Protein AF-A0A368GEB8-F1 (afdb_monomer_lite)

InterPro domains:
  IPR018159 Spectrin/alpha-actinin [SM00150] (23-149)
  IPR018159 Spectrin/alpha-actinin [SM00150] (156-258)
  IPR050774 KCMF1 and Dystrophin [PTHR12268] (127-295)

Foldseek 3Di:
DVVVVVVVVVVVVVVVVLVVLLVVLLVLLVVLLVVLVVVVVVLVVLDDQDQALVSLVVVLVVLVVVVVVLVVSVVSLVVSLVSLVVSCVVLVLDDPPDDPDPPPDPDDDDPVVVVVNVSNVSSVVSNVSSVVSSVVSVVSSVVVNVLSVVLNVLNVQLVVLLVVLVVLLVVLVVVLVPDDQPVPDDQVCLVVSLVVLVVSLVSLVVSVVSLVSNVVSVVVNVVSVHHHDPPSVVSNVVSVVSSVVSNVSSVVRNVSSVVCCACPNPPHPNVCQVVDDPPKDWDADPPPRDIDIDD

Sequence (295 aa):
LRSANAYKGDSRERLTEAEQEWEKLTNALSTLIGWIEDKSKEMLAQQPVGGSLSAVMAQGAWMKSTEKEMELKGIQVRETITNAHSFLMQHDLRPRMHRTGVLADEDDADSLDVEQRRCGLQIHVDCEKLKEKWAELGTQFADWDKAVHAAALRLQELERALAECQLHLSSVESEVEHLRPVERLRLEELKDARRQCESLATRVNDLRIHVDDANDACGRVLAADTPLDQHPRNQLDSVNQRFLALKTALRVRSAALRNALTDFGPSSEHFLNQSVALPWQRAISKTNQLPYYIE

pLDDT: mean 85.86, std 16.37, range [38.06, 98.5]

Radius of gyration: 42.92 Å; chains: 1; bounding box: 102×41×123 Å

Secondary structure (DSSP, 8-state):
-HHHHHHHHHHHHHHHHHHHHHHHHHHHHHHHHHHHHHHHHHHHHT-S--SSHHHHHHHHHHHHHHHHHHHHHHHHHHHHHHHHHHHHHHTT-S--SS---TTS------HHHHHHHHHHHHHHHHHHHHHHHHHHHHHHHHHHHHHHHHHHHHHHHHHHHHHHHHHHHHHHHHHHHTSPPGGG--GGGHHHHHHHHHHHHHHHHHTHHHHHHHHHHHHHHHTTT----HHHHHHHHHHHHHHHHHHHHHHHHHHHHHHHHHHHSTT--GGGGGG--TT-EEEE-TTT--EEEE-

Organism: Ancylostoma caninum (NCBI:txid29170)

Structure (mmCIF, N/CA/C/O backbone):
data_AF-A0A368GEB8-F1
#
_entry.id   AF-A0A368GEB8-F1
#
loop_
_atom_site.group_PDB
_atom_site.id
_atom_site.type_symbol
_atom_site.label_atom_id
_atom_site.label_alt_id
_atom_site.label_comp_id
_atom_site.label_asym_id
_atom_site.label_entity_id
_atom_site.label_seq_id
_atom_site.pdbx_PDB_ins_code
_atom_site.Cartn_x
_atom_site.Cartn_y
_atom_site.Cartn_z
_atom_site.occupancy
_atom_site.B_iso_or_equiv
_atom_site.auth_seq_id
_atom_site.auth_comp_id
_atom_site.auth_asym_id
_atom_site.auth_atom_id
_atom_site.pdbx_PDB_model_num
ATOM 1 N N . LEU A 1 1 ? 52.267 1.765 -63.929 1.00 46.41 1 LEU A N 1
ATOM 2 C CA . LEU A 1 1 ? 51.553 0.506 -63.593 1.00 46.41 1 LEU A CA 1
ATOM 3 C C . LEU A 1 1 ? 51.595 0.145 -62.099 1.00 46.41 1 LEU A C 1
ATOM 5 O O . LEU A 1 1 ? 50.547 -0.202 -61.579 1.00 46.41 1 LEU A O 1
ATOM 9 N N . ARG A 1 2 ? 52.719 0.287 -61.366 1.00 44.00 2 ARG A N 1
ATOM 10 C CA . ARG A 1 2 ? 52.753 0.028 -59.901 1.00 44.00 2 ARG A CA 1
ATOM 11 C C . ARG A 1 2 ? 51.953 1.024 -59.039 1.00 44.00 2 ARG A C 1
ATOM 13 O O . ARG A 1 2 ? 51.345 0.607 -58.066 1.00 44.00 2 ARG A O 1
ATOM 20 N N . SER A 1 3 ? 51.888 2.303 -59.419 1.00 48.50 3 SER A N 1
ATOM 21 C CA . SER A 1 3 ? 51.132 3.322 -58.665 1.00 48.50 3 SER A CA 1
ATOM 22 C C . SER A 1 3 ? 49.605 3.146 -58.778 1.00 48.50 3 SER A C 1
ATOM 24 O O . SER A 1 3 ? 48.913 3.205 -57.773 1.00 48.50 3 SER A O 1
ATOM 26 N N . ALA A 1 4 ? 49.076 2.798 -59.957 1.00 46.44 4 ALA A N 1
ATOM 27 C CA . ALA A 1 4 ? 47.634 2.588 -60.149 1.00 46.44 4 ALA A CA 1
ATOM 28 C C . ALA A 1 4 ? 47.077 1.357 -59.398 1.00 46.44 4 ALA A C 1
ATOM 30 O O . ALA A 1 4 ? 45.923 1.371 -58.980 1.00 46.44 4 ALA A O 1
ATOM 31 N N . ASN A 1 5 ? 47.892 0.313 -59.191 1.00 48.25 5 ASN A N 1
ATOM 32 C CA . ASN A 1 5 ? 47.509 -0.832 -58.354 1.00 48.25 5 ASN A CA 1
ATOM 33 C C . ASN A 1 5 ? 47.572 -0.515 -56.852 1.00 48.25 5 ASN A C 1
ATOM 35 O O . ASN A 1 5 ? 46.763 -1.054 -56.107 1.00 48.25 5 ASN A O 1
ATOM 39 N N . ALA A 1 6 ? 48.475 0.371 -56.415 1.00 50.97 6 ALA A N 1
ATOM 40 C CA . ALA A 1 6 ? 48.535 0.824 -55.023 1.00 50.97 6 ALA A CA 1
ATOM 41 C C . ALA A 1 6 ? 47.320 1.697 -54.657 1.00 50.97 6 ALA A C 1
ATOM 43 O O . ALA A 1 6 ? 46.679 1.448 -53.644 1.00 50.97 6 ALA A O 1
ATOM 44 N N . TYR A 1 7 ? 46.923 2.630 -55.534 1.00 48.56 7 TYR A N 1
ATOM 45 C CA . TYR A 1 7 ? 45.710 3.441 -55.348 1.00 48.56 7 TYR A CA 1
ATOM 46 C C . TYR A 1 7 ? 44.415 2.608 -55.369 1.00 48.56 7 TYR A C 1
ATOM 48 O O . TYR A 1 7 ? 43.486 2.892 -54.617 1.00 48.56 7 TYR A O 1
ATOM 56 N N . LYS A 1 8 ? 44.340 1.553 -56.197 1.00 52.97 8 LYS A N 1
ATOM 57 C CA . LYS A 1 8 ? 43.194 0.623 -56.204 1.00 52.97 8 LYS A CA 1
ATOM 58 C C . LYS A 1 8 ? 43.136 -0.285 -54.969 1.00 52.97 8 LYS A C 1
ATOM 60 O O . LYS A 1 8 ? 42.036 -0.670 -54.584 1.00 52.97 8 LYS A O 1
ATOM 65 N N . GLY A 1 9 ? 44.283 -0.631 -54.380 1.00 52.38 9 GLY A N 1
ATOM 66 C CA . GLY A 1 9 ? 44.365 -1.374 -53.117 1.00 52.38 9 GLY A CA 1
ATOM 67 C C . GLY A 1 9 ? 43.852 -0.545 -51.941 1.00 52.38 9 GLY A C 1
ATOM 68 O O . GLY A 1 9 ? 42.912 -0.965 -51.278 1.00 52.38 9 GLY A O 1
ATOM 69 N N . ASP A 1 10 ? 44.363 0.679 -51.803 1.00 56.44 10 ASP A N 1
ATOM 70 C CA . ASP A 1 10 ? 43.971 1.647 -50.765 1.00 56.44 10 ASP A CA 1
ATOM 71 C C . ASP A 1 10 ? 42.475 2.018 -50.846 1.00 56.44 10 ASP A C 1
ATOM 73 O O . ASP A 1 10 ? 41.772 2.107 -49.845 1.00 56.44 10 ASP A O 1
ATOM 77 N N . SER A 1 11 ? 41.932 2.133 -52.064 1.00 58.69 11 SER A N 1
ATOM 78 C CA . SER A 1 11 ? 40.497 2.388 -52.264 1.00 58.69 11 SER A CA 1
ATOM 79 C C . SER A 1 11 ? 39.614 1.201 -51.857 1.00 58.69 11 SER A C 1
ATOM 81 O O . SER A 1 11 ? 38.523 1.412 -51.340 1.00 58.69 11 SER A O 1
ATOM 83 N N . ARG A 1 12 ? 40.052 -0.048 -52.082 1.00 60.41 12 ARG A N 1
ATOM 84 C CA . ARG A 1 12 ? 39.290 -1.243 -51.671 1.00 60.41 12 ARG A CA 1
ATOM 85 C C . ARG A 1 12 ? 39.368 -1.472 -50.166 1.00 60.41 12 ARG A C 1
ATOM 87 O O . ARG A 1 12 ? 38.347 -1.813 -49.586 1.00 60.41 12 ARG A O 1
ATOM 94 N N . GLU A 1 13 ? 40.528 -1.256 -49.551 1.00 66.31 13 GLU A N 1
ATOM 95 C CA . 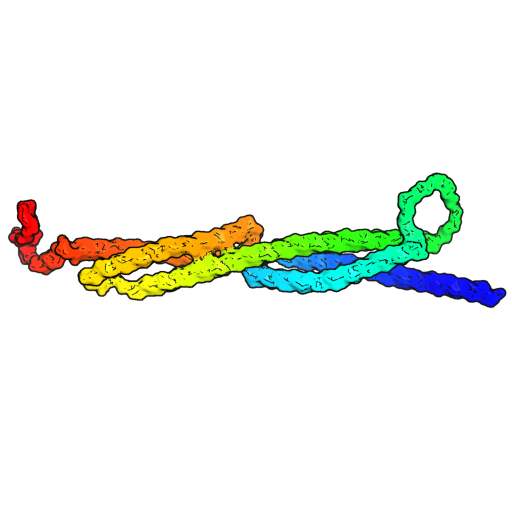GLU A 1 13 ? 40.704 -1.373 -48.097 1.00 66.31 13 GLU A CA 1
ATOM 96 C C . GLU A 1 13 ? 39.805 -0.377 -47.354 1.00 66.31 13 GLU A C 1
ATOM 98 O O . GLU A 1 13 ? 38.991 -0.791 -46.529 1.00 66.31 13 GLU A O 1
ATOM 103 N N . ARG A 1 14 ? 39.813 0.900 -47.759 1.00 66.19 14 ARG A N 1
ATOM 104 C CA . ARG A 1 14 ? 38.936 1.935 -47.183 1.00 66.19 14 ARG A CA 1
ATOM 105 C C . ARG A 1 14 ? 37.442 1.639 -47.342 1.00 66.19 14 ARG A C 1
ATOM 107 O O . ARG A 1 14 ? 36.655 1.976 -46.463 1.00 66.19 14 ARG A O 1
ATOM 114 N N . LEU A 1 15 ? 37.037 1.017 -48.451 1.00 64.00 15 LEU A N 1
ATOM 115 C CA . LEU A 1 15 ? 35.647 0.597 -48.665 1.00 64.00 15 LEU A CA 1
ATOM 116 C C . LEU A 1 15 ? 35.265 -0.570 -47.750 1.00 64.00 15 LEU A C 1
ATOM 118 O O . LEU A 1 15 ? 34.201 -0.535 -47.144 1.00 64.00 15 LEU A O 1
ATOM 122 N N . THR A 1 16 ? 36.141 -1.566 -47.598 1.00 72.12 16 THR A N 1
ATOM 123 C CA . THR A 1 16 ? 35.888 -2.700 -46.697 1.00 72.12 16 THR A CA 1
ATOM 124 C C . THR A 1 16 ? 35.889 -2.298 -45.223 1.00 72.12 16 THR A C 1
ATOM 126 O O . THR A 1 16 ? 35.144 -2.868 -44.431 1.00 72.12 16 THR A O 1
ATOM 129 N N . GLU A 1 17 ? 36.696 -1.307 -44.845 1.00 74.69 17 GLU A N 1
ATOM 130 C CA . GLU A 1 17 ? 36.693 -0.731 -43.499 1.00 74.69 17 GLU A CA 1
ATOM 131 C C . GLU A 1 17 ? 35.387 0.020 -43.231 1.00 74.69 17 GLU A C 1
ATOM 133 O O . GLU A 1 17 ? 34.723 -0.260 -42.234 1.00 74.69 17 GLU A O 1
ATOM 138 N N . ALA A 1 18 ? 34.955 0.877 -44.163 1.00 68.31 18 ALA A N 1
ATOM 139 C CA . ALA A 1 18 ? 33.671 1.567 -44.073 1.00 68.31 18 ALA A CA 1
ATOM 140 C C . ALA A 1 18 ? 32.487 0.585 -44.019 1.00 68.31 18 ALA A C 1
ATOM 142 O O . ALA A 1 18 ? 31.541 0.803 -43.261 1.00 68.31 18 ALA A O 1
ATOM 143 N N . GLU A 1 19 ? 32.549 -0.515 -44.780 1.00 75.75 19 GLU A N 1
ATOM 144 C CA . GLU A 1 19 ? 31.550 -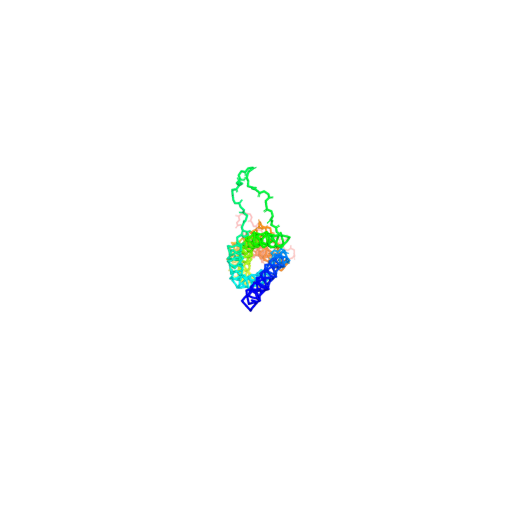1.586 -44.745 1.00 75.75 19 GLU A CA 1
ATOM 145 C C . GLU A 1 19 ? 31.428 -2.233 -43.366 1.00 75.75 19 GLU A C 1
ATOM 147 O O . GLU A 1 19 ? 30.340 -2.326 -42.795 1.00 75.75 19 GLU A O 1
ATOM 152 N N . GLN A 1 20 ? 32.565 -2.599 -42.780 1.00 81.75 20 GLN A N 1
ATOM 153 C CA . GLN A 1 20 ? 32.605 -3.163 -41.435 1.00 81.75 20 GLN A CA 1
ATOM 154 C C . GLN A 1 20 ? 32.147 -2.163 -40.368 1.00 81.75 20 GLN A C 1
ATOM 156 O O . GLN A 1 20 ? 31.565 -2.565 -39.360 1.00 81.75 20 GLN A O 1
ATOM 161 N N . GLU A 1 21 ? 32.428 -0.872 -40.543 1.00 80.31 21 GLU A N 1
ATOM 162 C CA . GLU A 1 21 ? 32.017 0.176 -39.609 1.00 80.31 21 GLU A CA 1
ATOM 163 C C . GLU A 1 21 ? 30.497 0.377 -39.591 1.00 80.31 21 GLU A C 1
ATOM 165 O O . GLU A 1 21 ? 29.906 0.414 -38.505 1.00 80.31 21 GLU A O 1
ATOM 170 N N . TRP A 1 22 ? 29.837 0.430 -40.753 1.00 82.69 22 TRP A N 1
ATOM 171 C CA . TRP A 1 22 ? 28.381 0.602 -40.803 1.00 82.69 22 TRP A CA 1
ATOM 172 C C . TRP A 1 22 ? 27.625 -0.662 -40.385 1.00 82.69 22 TRP A C 1
ATOM 174 O O . TRP A 1 22 ? 26.590 -0.551 -39.723 1.00 82.69 22 TRP A O 1
ATOM 184 N N . GLU A 1 23 ? 28.146 -1.859 -40.678 1.00 86.25 23 GLU A N 1
ATOM 185 C CA . GLU A 1 23 ? 27.579 -3.116 -40.173 1.00 86.25 23 GLU A CA 1
ATOM 186 C C . GLU A 1 23 ? 27.654 -3.187 -38.643 1.00 86.25 23 GLU A C 1
ATOM 188 O O . GLU A 1 23 ? 26.657 -3.487 -37.979 1.00 86.25 23 GLU A O 1
ATOM 193 N N . LYS A 1 24 ? 28.814 -2.855 -38.054 1.00 89.94 24 LYS A N 1
ATOM 194 C CA . LYS A 1 24 ? 28.976 -2.780 -36.591 1.00 89.94 24 LYS A CA 1
ATOM 195 C C . LYS A 1 24 ? 27.986 -1.794 -35.977 1.00 89.94 24 LYS A C 1
ATOM 197 O O . LYS A 1 24 ? 27.358 -2.112 -34.968 1.00 89.94 24 LYS A O 1
ATOM 202 N N . LEU A 1 25 ? 27.825 -0.624 -36.590 1.00 89.88 25 LEU A N 1
ATOM 203 C CA . LEU A 1 25 ? 26.913 0.409 -36.113 1.00 89.88 25 LEU A CA 1
ATOM 204 C C . LEU A 1 25 ? 25.443 -0.018 -36.215 1.00 89.88 25 LEU A C 1
ATOM 206 O O . LEU A 1 25 ? 24.693 0.140 -35.255 1.00 89.88 25 LEU A O 1
ATOM 210 N N . THR A 1 26 ? 25.037 -0.600 -37.341 1.00 89.38 26 THR A N 1
ATOM 211 C CA . THR A 1 26 ? 23.660 -1.073 -37.564 1.00 89.38 26 THR A CA 1
ATOM 212 C C . THR A 1 26 ? 23.302 -2.194 -36.588 1.00 89.38 26 THR A C 1
ATOM 214 O O . THR A 1 26 ? 22.215 -2.196 -36.004 1.00 89.38 26 THR A O 1
ATOM 217 N N . ASN A 1 27 ? 24.244 -3.107 -36.329 1.00 93.00 27 ASN A N 1
ATOM 218 C CA . ASN A 1 27 ? 24.089 -4.152 -35.319 1.00 93.00 27 ASN A CA 1
ATOM 219 C C . ASN A 1 27 ? 23.984 -3.572 -33.900 1.00 93.00 27 ASN A C 1
ATOM 221 O O . ASN A 1 27 ? 23.139 -4.015 -33.120 1.00 93.00 27 ASN A O 1
ATOM 225 N N . ALA A 1 28 ? 24.798 -2.565 -33.562 1.00 94.06 28 ALA A N 1
ATOM 226 C CA . ALA A 1 28 ? 24.731 -1.884 -32.269 1.00 94.06 28 ALA A CA 1
ATOM 227 C C . ALA A 1 28 ? 23.384 -1.168 -32.068 1.00 94.06 28 ALA A C 1
ATOM 229 O O . ALA A 1 28 ? 22.744 -1.354 -31.032 1.00 94.06 28 ALA A O 1
ATOM 230 N N . LEU A 1 29 ? 22.914 -0.419 -33.074 1.00 94.19 29 LEU A N 1
ATOM 231 C CA . LEU A 1 29 ? 21.606 0.245 -33.064 1.00 94.19 29 LEU A CA 1
ATOM 232 C C . LEU A 1 29 ? 20.470 -0.770 -32.890 1.00 94.19 29 LEU A C 1
ATOM 234 O O . LEU A 1 29 ? 19.652 -0.623 -31.984 1.00 94.19 29 LEU A O 1
ATOM 238 N N . SER A 1 30 ? 20.465 -1.838 -33.690 1.00 94.69 30 SER A N 1
ATOM 239 C CA . SER A 1 30 ? 19.446 -2.893 -33.622 1.00 94.69 30 SER A CA 1
ATOM 240 C C . SER A 1 30 ? 19.429 -3.597 -32.262 1.00 94.69 30 SER A C 1
ATOM 242 O O . SER A 1 30 ? 18.363 -3.826 -31.695 1.00 94.69 30 SER A O 1
ATOM 244 N N . THR A 1 31 ? 20.606 -3.890 -31.701 1.00 96.50 31 THR A N 1
ATOM 245 C CA . THR A 1 31 ? 20.742 -4.529 -30.381 1.00 96.50 31 THR A CA 1
ATOM 246 C C . THR A 1 31 ? 20.204 -3.633 -29.266 1.00 96.50 31 THR A C 1
ATOM 248 O O . THR A 1 31 ? 19.509 -4.113 -28.371 1.00 96.50 31 THR A O 1
ATOM 251 N N . LEU A 1 32 ? 20.497 -2.329 -29.311 1.00 96.75 32 LEU A N 1
ATOM 252 C CA . LEU A 1 32 ? 19.994 -1.372 -28.323 1.00 96.75 32 LEU A CA 1
ATOM 253 C C . LEU A 1 32 ? 18.480 -1.181 -28.435 1.00 96.75 32 LEU A C 1
ATOM 255 O O . LEU A 1 32 ? 17.802 -1.168 -27.412 1.00 96.75 32 LEU A O 1
ATOM 259 N N . ILE A 1 33 ? 17.945 -1.092 -29.655 1.00 96.44 33 ILE A N 1
ATOM 260 C CA . ILE A 1 33 ? 16.496 -1.015 -29.886 1.00 96.44 33 ILE A CA 1
ATOM 261 C C . ILE A 1 33 ? 15.802 -2.267 -29.339 1.00 96.44 33 ILE A C 1
ATOM 263 O O . ILE A 1 33 ? 14.822 -2.135 -28.607 1.00 96.44 33 ILE A O 1
ATOM 267 N N . GLY A 1 34 ? 16.324 -3.461 -29.639 1.00 97.25 34 GLY A N 1
ATOM 268 C CA . GLY A 1 34 ? 15.786 -4.720 -29.117 1.00 97.25 34 GLY A CA 1
ATOM 269 C C . GLY A 1 34 ? 15.808 -4.772 -27.588 1.00 97.25 34 GLY A C 1
ATOM 270 O O . GLY A 1 34 ? 14.795 -5.084 -26.969 1.00 97.25 34 GLY A O 1
ATOM 271 N N . TRP A 1 35 ? 16.917 -4.355 -26.969 1.00 97.69 35 TRP A N 1
ATOM 272 C CA . TRP A 1 35 ? 17.013 -4.273 -25.509 1.00 97.69 35 TRP A CA 1
ATOM 273 C C . TRP A 1 35 ? 15.976 -3.306 -24.911 1.00 97.69 35 TRP A C 1
ATOM 275 O O . TRP A 1 35 ? 15.346 -3.647 -23.914 1.00 97.69 35 TRP A O 1
ATOM 285 N N . ILE A 1 36 ? 15.744 -2.132 -25.517 1.00 97.50 36 ILE A N 1
ATOM 286 C CA . ILE A 1 36 ? 14.722 -1.177 -25.044 1.00 97.50 36 ILE A CA 1
ATOM 287 C C . ILE A 1 36 ? 13.318 -1.781 -25.141 1.00 97.50 36 ILE A C 1
ATOM 289 O O . ILE A 1 36 ? 12.522 -1.650 -24.212 1.00 97.50 36 ILE A O 1
ATOM 293 N N . GLU A 1 37 ? 13.010 -2.449 -26.254 1.00 96.50 37 GLU A N 1
ATOM 294 C CA . GLU A 1 37 ? 11.720 -3.114 -26.450 1.00 96.50 37 GLU A CA 1
ATOM 295 C C . GLU A 1 37 ? 11.486 -4.213 -25.412 1.00 96.50 37 GLU A C 1
ATOM 297 O O . GLU A 1 37 ? 10.401 -4.298 -24.837 1.00 96.50 37 GLU A O 1
ATOM 302 N N . ASP A 1 38 ? 12.495 -5.037 -25.144 1.00 97.38 38 ASP A N 1
ATOM 303 C CA . ASP A 1 38 ? 12.398 -6.097 -24.145 1.00 97.38 38 ASP A CA 1
ATOM 304 C C . ASP A 1 38 ? 12.292 -5.524 -22.732 1.00 97.38 38 ASP A C 1
ATOM 306 O O . ASP A 1 38 ? 11.446 -5.972 -21.955 1.00 97.38 38 ASP A O 1
ATOM 310 N N . LYS A 1 39 ? 13.033 -4.454 -22.424 1.00 96.69 39 LYS A N 1
ATOM 311 C CA . LYS A 1 39 ? 12.929 -3.784 -21.126 1.00 96.69 39 LYS A CA 1
ATOM 312 C C . LYS A 1 39 ? 11.561 -3.142 -20.907 1.00 96.69 39 LYS A C 1
ATOM 314 O O . LYS A 1 39 ? 11.005 -3.243 -19.815 1.00 96.69 39 LYS A O 1
ATOM 319 N N . SER A 1 40 ? 10.977 -2.549 -21.946 1.00 96.56 40 SER A N 1
ATOM 320 C CA . SER A 1 40 ? 9.611 -2.021 -21.891 1.00 96.56 40 SER A CA 1
ATOM 321 C C . SER A 1 40 ? 8.579 -3.132 -21.637 1.00 96.56 40 SER A C 1
ATOM 323 O O . SER A 1 40 ? 7.673 -2.953 -20.818 1.00 96.56 40 SER A O 1
ATOM 325 N N . LYS A 1 41 ? 8.740 -4.317 -22.250 1.00 96.00 41 LYS A N 1
ATOM 326 C CA . LYS A 1 41 ? 7.890 -5.492 -21.966 1.00 96.00 41 LYS A CA 1
ATOM 327 C C . LYS A 1 41 ? 8.061 -5.994 -20.533 1.00 96.00 41 LYS A C 1
ATOM 329 O O . LYS A 1 41 ? 7.060 -6.279 -19.879 1.00 96.00 41 LYS A O 1
ATOM 334 N N . GLU A 1 42 ? 9.296 -6.085 -20.033 1.00 95.38 42 GLU A N 1
ATOM 335 C CA . GLU A 1 42 ? 9.570 -6.451 -18.636 1.00 95.38 42 GLU A CA 1
ATOM 336 C C . GLU A 1 42 ? 8.882 -5.486 -17.667 1.00 95.38 42 GLU A C 1
ATOM 338 O O . GLU A 1 42 ? 8.255 -5.922 -16.705 1.00 95.38 42 GLU A O 1
ATOM 343 N N . MET A 1 43 ? 8.945 -4.183 -17.945 1.00 94.19 43 MET A N 1
ATOM 344 C CA . MET A 1 43 ? 8.265 -3.156 -17.160 1.00 94.19 43 MET A CA 1
ATOM 345 C C . MET A 1 43 ? 6.745 -3.317 -17.154 1.00 94.19 43 MET A C 1
ATOM 347 O O . MET A 1 43 ? 6.125 -3.207 -16.098 1.00 94.19 43 MET A O 1
ATOM 351 N N . LEU A 1 44 ? 6.136 -3.599 -18.308 1.00 93.31 44 LEU A N 1
ATOM 352 C CA . LEU A 1 44 ? 4.699 -3.877 -18.387 1.00 93.31 44 LEU A CA 1
ATOM 353 C C . LEU A 1 44 ? 4.326 -5.141 -17.605 1.00 93.31 44 LEU A C 1
ATOM 355 O O . LEU A 1 44 ? 3.287 -5.166 -16.954 1.00 93.31 44 LEU A O 1
ATOM 359 N N . ALA A 1 45 ? 5.186 -6.162 -17.610 1.00 93.94 45 ALA A N 1
ATOM 360 C CA . ALA A 1 45 ? 4.970 -7.392 -16.851 1.00 93.94 45 ALA A CA 1
ATOM 361 C C . ALA A 1 45 ? 5.044 -7.195 -15.325 1.00 93.94 45 ALA A C 1
ATOM 363 O O . ALA A 1 45 ? 4.512 -8.019 -14.585 1.00 93.94 45 ALA A O 1
ATOM 364 N N . GLN A 1 46 ? 5.678 -6.119 -14.842 1.00 91.81 46 GLN A N 1
ATOM 365 C CA . GLN A 1 46 ? 5.676 -5.761 -13.417 1.00 91.81 46 GLN A CA 1
ATOM 366 C C . GLN A 1 46 ? 4.364 -5.111 -12.957 1.00 91.81 46 GLN A C 1
ATOM 368 O O . GLN A 1 46 ? 4.176 -4.948 -11.753 1.00 91.81 46 GLN A O 1
ATOM 373 N N . GLN A 1 47 ? 3.473 -4.725 -13.875 1.00 89.44 47 GLN A N 1
ATOM 374 C CA . GLN A 1 47 ? 2.176 -4.139 -13.541 1.00 89.44 47 GLN A CA 1
ATOM 375 C C . GLN A 1 47 ? 1.143 -5.246 -13.251 1.00 89.44 47 GLN A C 1
ATOM 377 O O . GLN A 1 47 ? 1.176 -6.294 -13.899 1.00 89.44 47 GLN A O 1
ATOM 382 N N . PRO A 1 48 ? 0.186 -5.038 -12.326 1.00 92.19 48 PRO A N 1
ATOM 383 C CA . PRO A 1 48 ? -0.096 -3.817 -11.561 1.00 92.19 48 PRO A CA 1
ATOM 384 C C . PRO A 1 48 ? 0.793 -3.639 -10.317 1.00 92.19 48 PRO A C 1
ATOM 386 O O . PRO A 1 48 ? 1.613 -4.491 -9.978 1.00 92.19 48 PRO A O 1
ATOM 389 N N . VAL A 1 49 ? 0.633 -2.506 -9.621 1.00 93.31 49 VAL A N 1
ATOM 390 C CA . VAL A 1 49 ? 1.374 -2.238 -8.378 1.00 93.31 49 VAL A CA 1
ATOM 391 C C . VAL A 1 49 ? 0.946 -3.266 -7.332 1.00 93.31 49 VAL A C 1
ATOM 393 O O . VAL A 1 49 ? -0.232 -3.608 -7.254 1.00 93.31 49 VAL A O 1
ATOM 396 N N . GLY A 1 50 ? 1.894 -3.782 -6.553 1.00 91.25 50 GLY A N 1
ATOM 397 C CA . GLY A 1 50 ? 1.637 -4.800 -5.538 1.00 91.25 50 GLY A CA 1
ATOM 398 C C . GLY A 1 50 ? 0.635 -4.342 -4.474 1.00 91.25 50 GLY A C 1
ATOM 399 O O . GLY A 1 50 ? 0.586 -3.167 -4.115 1.00 91.25 50 GLY A O 1
ATOM 400 N N . GLY A 1 51 ? -0.151 -5.286 -3.945 1.00 92.19 51 GLY A N 1
ATOM 401 C CA . GLY A 1 51 ? -1.195 -4.992 -2.958 1.00 92.19 51 GLY A CA 1
ATOM 402 C C . GLY A 1 51 ? -0.786 -5.116 -1.490 1.00 92.19 51 GLY A C 1
ATOM 403 O O . GLY A 1 51 ? -1.618 -4.952 -0.596 1.00 92.19 51 GLY A O 1
ATOM 404 N N . SER A 1 52 ? 0.486 -5.400 -1.226 1.00 94.31 52 SER A N 1
ATOM 405 C CA . SER A 1 52 ? 1.081 -5.491 0.110 1.00 94.31 52 SER A CA 1
ATOM 406 C C . SER A 1 52 ? 2.430 -4.788 0.144 1.00 94.31 52 SER A C 1
ATOM 408 O O . SER A 1 52 ? 3.099 -4.655 -0.886 1.00 94.31 52 SER A O 1
ATOM 410 N N . LEU A 1 53 ? 2.862 -4.352 1.335 1.00 94.31 53 LEU A N 1
ATOM 411 C CA . LEU A 1 53 ? 4.132 -3.640 1.482 1.00 94.31 53 LEU A CA 1
ATOM 412 C C . LEU A 1 53 ? 5.305 -4.478 0.967 1.00 94.31 53 LEU A C 1
ATOM 414 O O . LEU A 1 53 ? 6.166 -3.962 0.263 1.00 94.31 53 LEU A O 1
ATOM 418 N N . SER A 1 54 ? 5.312 -5.783 1.250 1.00 94.56 54 SER A N 1
ATOM 419 C CA . SER A 1 54 ? 6.356 -6.691 0.765 1.00 94.56 54 SER A CA 1
ATOM 420 C C . SER A 1 54 ? 6.422 -6.741 -0.766 1.00 94.56 54 SER A C 1
ATOM 422 O O . SER A 1 54 ? 7.518 -6.652 -1.322 1.00 94.56 54 SER A O 1
ATOM 424 N N . ALA A 1 55 ? 5.274 -6.823 -1.446 1.00 94.38 55 ALA A N 1
ATOM 425 C CA . ALA A 1 55 ? 5.218 -6.848 -2.905 1.00 94.38 55 ALA A CA 1
ATOM 426 C C . ALA A 1 55 ? 5.712 -5.528 -3.518 1.00 94.38 55 ALA A C 1
ATOM 428 O O . ALA A 1 55 ? 6.545 -5.542 -4.425 1.00 94.38 55 ALA A O 1
ATOM 429 N N . VAL A 1 56 ? 5.271 -4.383 -2.985 1.00 95.44 56 VAL A N 1
ATOM 430 C CA . VAL A 1 56 ? 5.694 -3.068 -3.495 1.00 95.44 56 VAL A CA 1
ATOM 431 C C . VAL A 1 56 ? 7.167 -2.785 -3.193 1.00 95.44 56 VAL A C 1
ATOM 433 O O . VAL A 1 56 ? 7.871 -2.223 -4.028 1.00 95.44 56 VAL A O 1
ATOM 436 N N . MET A 1 57 ? 7.686 -3.230 -2.047 1.00 95.88 57 MET A N 1
ATOM 437 C CA . MET A 1 57 ? 9.117 -3.129 -1.738 1.00 95.88 57 MET A CA 1
ATOM 438 C C . MET A 1 57 ? 9.967 -3.988 -2.683 1.00 95.88 57 MET A C 1
ATOM 440 O O . MET A 1 57 ? 11.044 -3.555 -3.096 1.00 95.88 57 MET A O 1
ATOM 444 N N . ALA A 1 58 ? 9.481 -5.171 -3.074 1.00 96.06 58 ALA A N 1
ATOM 445 C CA . ALA A 1 58 ? 10.139 -5.997 -4.084 1.00 96.06 58 ALA A CA 1
ATOM 446 C C . ALA A 1 58 ? 10.141 -5.314 -5.464 1.00 96.06 58 ALA A C 1
ATOM 448 O O . ALA A 1 58 ? 11.186 -5.269 -6.116 1.00 96.06 58 ALA A O 1
ATOM 449 N N . GLN A 1 59 ? 9.020 -4.707 -5.871 1.00 95.88 59 GLN A N 1
ATOM 450 C CA . GLN A 1 59 ? 8.943 -3.896 -7.095 1.00 95.88 59 GLN A CA 1
ATOM 451 C C . GLN A 1 59 ? 9.903 -2.697 -7.041 1.00 95.88 59 GLN A C 1
ATOM 453 O O . GLN A 1 59 ? 10.628 -2.449 -8.000 1.00 95.88 59 GLN A O 1
ATOM 458 N N . GLY A 1 60 ? 9.989 -1.995 -5.908 1.00 96.06 60 GLY A N 1
ATOM 459 C CA . GLY A 1 60 ? 10.934 -0.892 -5.716 1.00 96.06 60 GLY A CA 1
ATOM 460 C C . GLY A 1 60 ? 12.401 -1.336 -5.772 1.00 96.06 60 GLY A C 1
ATOM 461 O O . GLY A 1 60 ? 13.247 -0.641 -6.334 1.00 96.06 60 GLY A O 1
ATOM 462 N N . ALA A 1 61 ? 12.726 -2.516 -5.239 1.00 96.62 61 ALA A N 1
ATOM 463 C CA . ALA A 1 61 ? 14.066 -3.092 -5.357 1.00 96.62 61 ALA A CA 1
ATOM 464 C C . ALA A 1 61 ? 14.409 -3.449 -6.813 1.00 96.62 61 ALA A C 1
ATOM 466 O O . ALA A 1 61 ? 15.520 -3.170 -7.270 1.00 96.62 61 ALA A O 1
ATOM 467 N N . TRP A 1 62 ? 13.447 -4.010 -7.550 1.00 96.38 62 TRP A N 1
ATOM 468 C CA . TRP A 1 62 ? 13.587 -4.267 -8.980 1.00 96.38 62 TRP A CA 1
ATOM 469 C C . TRP A 1 62 ? 13.803 -2.967 -9.767 1.00 96.38 62 TRP A C 1
ATOM 471 O O . TRP A 1 62 ? 14.736 -2.894 -10.564 1.00 96.38 62 TRP A O 1
ATOM 481 N N . MET A 1 63 ? 13.035 -1.911 -9.473 1.00 96.50 63 MET A N 1
ATOM 482 C CA . MET A 1 63 ? 13.187 -0.590 -10.096 1.00 96.50 63 MET A CA 1
ATOM 483 C C . MET A 1 63 ? 14.584 -0.009 -9.892 1.00 96.50 63 MET A C 1
ATOM 485 O O . MET A 1 63 ? 15.213 0.399 -10.862 1.00 96.50 63 MET A O 1
ATOM 489 N N . LYS A 1 64 ? 15.130 -0.077 -8.672 1.00 96.62 64 LYS A N 1
ATOM 490 C CA . LYS A 1 64 ? 16.512 0.356 -8.384 1.00 96.62 64 LYS A CA 1
ATOM 491 C C . LYS A 1 64 ? 17.569 -0.443 -9.145 1.00 96.62 64 LYS A C 1
ATOM 493 O O . LYS A 1 64 ? 18.643 0.072 -9.447 1.00 96.62 64 LYS A O 1
ATOM 498 N N . SER A 1 65 ? 17.315 -1.725 -9.407 1.00 96.69 65 SER A N 1
ATOM 499 C CA . SER A 1 65 ? 18.214 -2.543 -10.227 1.00 96.69 65 SER A CA 1
ATOM 500 C C . SER A 1 65 ? 18.133 -2.139 -11.699 1.00 96.69 65 SER A C 1
ATOM 502 O O . SER A 1 65 ? 19.166 -1.990 -12.350 1.00 96.69 65 SER A O 1
ATOM 504 N N . THR A 1 66 ? 16.918 -1.932 -12.207 1.00 95.06 66 THR A N 1
ATOM 505 C CA . THR A 1 66 ? 16.660 -1.472 -13.576 1.00 95.06 66 THR A CA 1
ATOM 506 C C . THR A 1 66 ? 17.218 -0.070 -13.824 1.00 95.06 66 THR A C 1
ATOM 508 O O . THR A 1 66 ? 17.786 0.161 -14.884 1.00 95.06 66 THR A O 1
ATOM 511 N N . GLU A 1 67 ? 17.142 0.837 -12.849 1.00 96.94 67 GLU A N 1
ATOM 512 C CA . GLU A 1 67 ? 17.727 2.182 -12.920 1.00 96.94 67 GLU A CA 1
ATOM 513 C C . GLU A 1 67 ? 19.225 2.122 -13.242 1.00 96.94 67 GLU A C 1
ATOM 515 O O . GLU A 1 67 ? 19.681 2.723 -14.211 1.00 96.94 67 GLU A O 1
ATOM 520 N N . LYS A 1 68 ? 19.982 1.297 -12.507 1.00 96.75 68 LYS A N 1
ATOM 521 C CA . LYS A 1 68 ? 21.421 1.090 -12.749 1.00 96.75 68 LYS A CA 1
ATOM 522 C C . LYS A 1 68 ? 21.703 0.494 -14.126 1.00 96.75 68 LYS A C 1
ATOM 524 O O . LYS A 1 68 ? 22.688 0.847 -14.772 1.00 96.75 68 LYS A O 1
ATOM 529 N N . GLU A 1 69 ? 20.860 -0.433 -14.581 1.00 95.88 69 GLU A N 1
ATOM 530 C CA . GLU A 1 69 ? 20.980 -1.007 -15.924 1.00 95.88 69 GLU A CA 1
ATOM 531 C C . GLU A 1 69 ? 20.742 0.065 -17.001 1.00 95.88 69 GLU A C 1
ATOM 533 O O . GLU A 1 69 ? 21.517 0.172 -17.955 1.00 95.88 69 GLU A O 1
ATOM 538 N N . MET A 1 70 ? 19.724 0.909 -16.812 1.00 95.75 70 MET A N 1
ATOM 539 C CA . MET A 1 70 ? 19.426 2.042 -17.685 1.00 95.75 70 MET A CA 1
ATOM 540 C C . MET A 1 70 ? 20.542 3.090 -17.680 1.00 95.75 70 MET A C 1
ATOM 542 O O . MET A 1 70 ? 20.874 3.607 -18.741 1.00 95.75 70 MET A O 1
ATOM 546 N N . GLU A 1 71 ? 21.183 3.382 -16.550 1.00 96.19 71 GLU A N 1
ATOM 547 C CA . GLU A 1 71 ? 22.332 4.299 -16.507 1.00 96.19 71 GLU A CA 1
ATOM 548 C C . GLU A 1 71 ? 23.480 3.812 -17.404 1.00 96.19 71 GLU A C 1
ATOM 550 O O . GLU A 1 71 ? 24.003 4.571 -18.227 1.00 96.19 71 GLU A O 1
ATOM 555 N N . LEU A 1 72 ? 23.832 2.524 -17.307 1.00 95.81 72 LEU A N 1
ATOM 556 C CA . LEU A 1 72 ? 24.876 1.909 -18.133 1.00 95.81 72 LEU A CA 1
ATOM 557 C C . LEU A 1 72 ? 24.489 1.896 -19.618 1.00 95.81 72 LEU A C 1
ATOM 559 O O . LEU A 1 72 ? 25.296 2.252 -20.482 1.00 95.81 72 LEU A O 1
ATOM 563 N N . LYS A 1 73 ? 23.244 1.522 -19.932 1.00 95.50 73 LYS A N 1
ATOM 564 C CA . LYS A 1 73 ? 22.735 1.514 -21.310 1.00 95.50 73 LYS A CA 1
ATOM 565 C C . LYS A 1 73 ? 22.610 2.915 -21.896 1.00 95.50 73 LYS A C 1
ATOM 567 O O . LYS A 1 73 ? 22.909 3.098 -23.071 1.00 95.50 73 LYS A O 1
ATOM 572 N N . GLY A 1 74 ? 22.285 3.917 -21.088 1.00 95.69 74 GLY A N 1
ATOM 573 C CA . GLY A 1 74 ? 22.207 5.315 -21.506 1.00 95.69 74 GLY A CA 1
ATOM 574 C C . GLY A 1 74 ? 23.552 5.887 -21.961 1.00 95.69 74 GLY A C 1
ATOM 575 O O . GLY A 1 74 ? 23.589 6.783 -22.807 1.00 95.69 74 GLY A O 1
ATOM 576 N N . ILE A 1 75 ? 24.674 5.366 -21.453 1.00 95.94 75 ILE A N 1
ATOM 577 C CA . ILE A 1 75 ? 26.009 5.681 -21.986 1.00 95.94 75 ILE A CA 1
ATOM 578 C C . ILE A 1 75 ? 26.151 5.095 -23.399 1.00 95.94 75 ILE A C 1
ATOM 580 O O . ILE A 1 75 ? 26.428 5.843 -24.334 1.00 95.94 75 ILE A O 1
ATOM 584 N N . GLN A 1 76 ? 25.849 3.803 -23.573 1.00 95.31 76 GLN A N 1
ATOM 585 C CA . GLN A 1 76 ? 25.935 3.109 -24.869 1.00 95.31 76 GLN A CA 1
ATOM 586 C C . GLN A 1 76 ? 25.025 3.738 -25.933 1.00 95.31 76 GLN A C 1
ATOM 588 O O . GLN A 1 76 ? 25.430 3.883 -27.084 1.00 95.31 76 GLN A O 1
ATOM 593 N N . VAL A 1 77 ? 23.812 4.154 -25.559 1.00 95.88 77 VAL A N 1
ATOM 594 C CA . VAL A 1 77 ? 22.873 4.845 -26.455 1.00 95.88 77 VAL A CA 1
ATOM 595 C C . VAL A 1 77 ? 23.467 6.167 -26.944 1.00 95.88 77 VAL A C 1
ATOM 597 O O . VAL A 1 77 ? 23.505 6.411 -28.150 1.00 95.88 77 VAL A O 1
ATOM 600 N N . ARG A 1 78 ? 23.998 7.004 -26.041 1.00 96.06 78 ARG A N 1
ATOM 601 C CA . ARG A 1 78 ? 24.621 8.287 -26.415 1.00 96.06 78 ARG A CA 1
ATOM 602 C C . ARG A 1 78 ? 25.863 8.106 -27.284 1.00 96.06 78 ARG A C 1
ATOM 604 O O . ARG A 1 78 ? 26.028 8.841 -28.259 1.00 96.06 78 ARG A O 1
ATOM 611 N N . GLU A 1 79 ? 26.716 7.141 -26.953 1.00 95.56 79 GLU A N 1
ATOM 612 C CA . GLU A 1 79 ? 27.903 6.808 -27.747 1.00 95.56 79 GLU A CA 1
ATOM 613 C C . GLU A 1 79 ? 27.513 6.322 -29.146 1.00 95.56 79 GLU A C 1
ATOM 615 O O . GLU A 1 79 ? 28.009 6.850 -30.137 1.00 95.56 79 GLU A O 1
ATOM 620 N N . THR A 1 80 ? 26.556 5.396 -29.250 1.00 94.00 80 THR A N 1
ATOM 621 C CA . THR A 1 80 ? 26.112 4.838 -30.539 1.00 94.00 80 THR A CA 1
ATOM 622 C C . THR A 1 80 ? 25.469 5.907 -31.425 1.00 94.00 80 THR A C 1
ATOM 624 O O . THR A 1 80 ? 25.757 5.962 -32.617 1.00 94.00 80 THR A O 1
ATOM 627 N N . ILE A 1 81 ? 24.673 6.819 -30.852 1.00 93.12 81 ILE A N 1
ATOM 628 C CA . ILE A 1 81 ? 24.115 7.972 -31.581 1.00 93.12 81 ILE A CA 1
ATOM 629 C C . ILE A 1 81 ? 25.232 8.906 -32.071 1.00 93.12 81 ILE A C 1
ATOM 631 O O . ILE A 1 81 ? 25.197 9.370 -33.209 1.00 93.12 81 ILE A O 1
ATOM 635 N N . THR A 1 82 ? 26.237 9.178 -31.234 1.00 94.00 82 THR A N 1
ATOM 636 C CA . THR A 1 82 ? 27.377 10.037 -31.603 1.00 94.00 82 THR A CA 1
ATOM 637 C C . THR A 1 82 ? 28.201 9.412 -32.730 1.00 94.00 82 THR A C 1
ATOM 639 O O . THR A 1 82 ? 28.558 10.102 -33.690 1.00 94.00 82 THR A O 1
ATOM 642 N N . ASN A 1 83 ? 28.445 8.102 -32.657 1.00 91.19 83 ASN A N 1
ATOM 643 C CA . ASN A 1 83 ? 29.144 7.342 -33.691 1.00 91.19 83 ASN A CA 1
ATOM 644 C C . ASN A 1 83 ? 28.349 7.339 -34.999 1.00 91.19 83 ASN A C 1
ATOM 646 O O . ASN A 1 83 ? 28.918 7.592 -36.057 1.00 91.19 83 ASN A O 1
ATOM 650 N N . ALA A 1 84 ? 27.029 7.157 -34.931 1.00 89.75 84 ALA A N 1
ATOM 651 C CA . ALA A 1 84 ? 26.173 7.209 -36.107 1.00 89.75 84 ALA A CA 1
ATOM 652 C C . ALA A 1 84 ? 26.150 8.581 -36.772 1.00 89.75 84 ALA A C 1
ATOM 654 O O . ALA A 1 84 ? 26.307 8.679 -37.987 1.00 89.75 84 ALA A O 1
ATOM 655 N N . HIS A 1 85 ? 26.021 9.658 -35.995 1.00 88.38 85 HIS A N 1
ATOM 656 C CA . HIS A 1 85 ? 26.125 11.007 -36.542 1.00 88.38 85 HIS A CA 1
ATOM 657 C C . HIS A 1 85 ? 27.494 11.241 -37.194 1.00 88.38 85 HIS A C 1
ATOM 659 O O . HIS A 1 85 ? 27.550 11.785 -38.295 1.00 88.38 85 HIS A O 1
ATOM 665 N N . SER A 1 86 ? 28.584 10.808 -36.551 1.00 88.25 86 SER A N 1
ATOM 666 C CA . SER A 1 86 ? 29.944 10.953 -37.087 1.00 88.25 86 SER A CA 1
ATOM 667 C C . SER A 1 86 ? 30.112 10.198 -38.407 1.00 88.25 86 SER A C 1
ATOM 669 O O . SER A 1 86 ? 30.612 10.777 -39.368 1.00 88.25 86 SER A O 1
ATOM 671 N N . PHE A 1 87 ? 29.610 8.965 -38.492 1.00 85.00 87 PHE A N 1
ATOM 672 C CA . PHE A 1 87 ? 29.603 8.163 -39.716 1.00 85.00 87 PHE A CA 1
ATOM 673 C C . PHE A 1 87 ? 28.821 8.856 -40.847 1.00 85.00 87 PHE A C 1
ATOM 675 O O . PHE A 1 87 ? 29.335 9.043 -41.949 1.00 85.00 87 PHE A O 1
ATOM 682 N N . LEU A 1 88 ? 27.610 9.350 -40.564 1.00 84.44 88 LEU A N 1
ATOM 683 C CA . LEU A 1 88 ? 26.807 10.088 -41.547 1.00 84.44 88 LEU A CA 1
ATOM 684 C C . LEU A 1 88 ? 27.470 11.403 -42.000 1.00 84.44 88 LEU A C 1
ATOM 686 O O . LEU A 1 88 ? 27.233 11.842 -43.125 1.00 84.44 88 LEU A O 1
ATOM 690 N N . MET A 1 89 ? 28.275 12.049 -41.144 1.00 83.25 89 MET A N 1
ATOM 691 C CA . MET A 1 89 ? 29.069 13.228 -41.521 1.00 83.25 89 MET A CA 1
ATOM 692 C C . MET A 1 89 ? 30.273 12.870 -42.390 1.00 83.25 89 MET A C 1
ATOM 694 O O . MET A 1 89 ? 30.536 13.586 -43.346 1.00 83.25 89 MET A O 1
ATOM 698 N N . GLN A 1 90 ? 31.000 11.801 -42.060 1.00 81.31 90 GLN A N 1
ATOM 699 C CA . GLN A 1 90 ? 32.213 11.394 -42.777 1.00 81.31 90 GLN A CA 1
ATOM 700 C C . GLN A 1 90 ? 31.927 10.914 -44.203 1.00 81.31 90 GLN A C 1
ATOM 702 O O . GLN A 1 90 ? 32.758 11.108 -45.086 1.00 81.31 90 GLN A O 1
ATOM 707 N N . HIS A 1 91 ? 30.750 10.328 -44.429 1.00 70.75 91 HIS A N 1
ATOM 708 C CA . HIS A 1 91 ? 30.336 9.804 -45.731 1.00 70.75 91 HIS A CA 1
ATOM 709 C C . HIS A 1 91 ? 29.367 10.726 -46.502 1.00 70.75 91 HIS A C 1
ATOM 711 O O . HIS A 1 91 ? 28.845 10.320 -47.535 1.00 70.75 91 HIS A O 1
ATOM 717 N N . ASP A 1 92 ? 29.092 11.945 -46.015 1.00 69.25 92 ASP A N 1
ATOM 718 C CA . ASP A 1 92 ? 28.127 12.894 -46.610 1.00 69.25 92 ASP A CA 1
ATOM 719 C C . ASP A 1 92 ? 26.707 12.319 -46.834 1.00 69.25 92 ASP A C 1
ATOM 721 O O . ASP A 1 92 ? 25.948 12.761 -47.697 1.00 69.25 92 ASP A O 1
ATOM 725 N N . LEU A 1 93 ? 26.296 11.361 -45.997 1.00 68.81 93 LEU A N 1
ATOM 726 C CA . LEU A 1 93 ? 25.034 10.616 -46.131 1.00 68.81 93 LEU A CA 1
ATOM 727 C C . LEU A 1 93 ? 23.852 11.258 -45.387 1.00 68.81 93 LEU A C 1
ATOM 729 O O . LEU A 1 93 ? 22.789 10.649 -45.249 1.00 68.81 93 LEU A O 1
ATOM 733 N N . ARG A 1 94 ? 24.012 12.478 -44.862 1.00 61.66 94 ARG A N 1
ATOM 734 C CA . ARG A 1 94 ? 22.924 13.171 -44.157 1.00 61.66 94 ARG A CA 1
ATOM 735 C C . ARG A 1 94 ? 21.788 13.533 -45.123 1.00 61.66 94 ARG A C 1
ATOM 737 O O . ARG A 1 94 ? 22.063 13.990 -46.235 1.00 61.66 94 ARG A O 1
ATOM 744 N N . PRO A 1 95 ? 20.513 13.420 -44.702 1.00 56.56 95 PRO A N 1
ATOM 745 C CA . PRO A 1 95 ? 19.394 13.901 -45.505 1.00 56.56 95 PRO A CA 1
ATOM 746 C C . PRO A 1 95 ? 19.610 15.373 -45.895 1.00 56.56 95 PRO A C 1
ATOM 748 O O . PRO A 1 95 ? 19.810 16.226 -45.027 1.00 56.56 95 PRO A O 1
ATOM 751 N N . ARG A 1 96 ? 19.600 15.694 -47.198 1.00 53.16 96 ARG A N 1
ATOM 752 C CA . ARG A 1 96 ? 19.760 17.080 -47.675 1.00 53.16 96 ARG A CA 1
ATOM 753 C C . ARG A 1 96 ? 18.603 17.940 -47.142 1.00 53.16 96 ARG A C 1
ATOM 755 O O . ARG A 1 96 ? 17.468 17.792 -47.580 1.00 53.16 96 ARG A O 1
ATOM 762 N N . MET A 1 97 ? 18.902 18.868 -46.228 1.00 45.91 97 MET A N 1
ATOM 763 C CA . MET A 1 97 ? 17.931 19.804 -45.625 1.00 45.91 97 MET A CA 1
ATOM 764 C C . MET A 1 97 ? 17.332 20.814 -46.621 1.00 45.91 97 MET A C 1
ATOM 766 O O . MET A 1 97 ? 16.287 21.402 -46.353 1.00 45.91 97 MET A O 1
ATOM 770 N N . HIS A 1 98 ? 17.963 21.008 -47.781 1.00 38.44 98 HIS A N 1
ATOM 771 C CA . HIS A 1 98 ? 17.473 21.879 -48.842 1.00 38.44 98 HIS A CA 1
ATOM 772 C C . HIS A 1 98 ? 17.293 21.077 -50.132 1.00 38.44 98 HIS A C 1
ATOM 774 O O . HIS A 1 98 ? 18.243 20.473 -50.634 1.00 38.44 98 HIS A O 1
ATOM 780 N N . ARG A 1 99 ? 16.073 21.093 -50.692 1.00 40.56 99 ARG A N 1
ATOM 781 C CA . ARG A 1 99 ? 15.848 20.741 -52.099 1.00 40.56 99 ARG A CA 1
ATOM 782 C C . ARG A 1 99 ? 16.565 21.788 -52.947 1.00 40.56 99 ARG A C 1
ATOM 784 O O . ARG A 1 99 ? 16.017 22.861 -53.191 1.00 40.56 99 ARG A O 1
ATOM 791 N N . THR A 1 100 ? 17.792 21.503 -53.365 1.00 38.06 100 THR A N 1
ATOM 792 C CA . THR A 1 100 ? 18.411 22.252 -54.460 1.00 38.06 100 THR A CA 1
ATOM 793 C C . THR A 1 100 ? 17.525 22.062 -55.690 1.00 38.06 100 THR A C 1
ATOM 795 O O . THR A 1 100 ? 17.037 20.959 -55.932 1.00 38.06 100 THR A O 1
ATOM 798 N N . GLY A 1 101 ? 17.214 23.169 -56.365 1.00 38.19 101 GLY A N 1
ATOM 799 C CA . GLY A 1 101 ? 16.205 23.249 -57.417 1.00 38.19 101 GLY A CA 1
ATOM 800 C C . GLY A 1 101 ? 16.415 22.279 -58.582 1.00 38.19 101 GLY A C 1
ATOM 801 O O . GLY A 1 101 ? 17.444 21.626 -58.697 1.00 38.19 101 GLY A O 1
ATOM 802 N N . VAL A 1 102 ? 15.402 22.249 -59.448 1.00 41.53 102 VAL A N 1
ATOM 803 C CA . VAL A 1 102 ? 15.103 21.349 -60.586 1.00 41.53 102 VAL A CA 1
ATOM 804 C C . VAL A 1 102 ? 16.205 21.255 -61.675 1.00 41.53 102 VAL A C 1
ATOM 806 O O . VAL A 1 102 ? 15.946 20.784 -62.769 1.00 41.53 102 VAL A O 1
ATOM 809 N N . LEU A 1 103 ? 17.438 21.693 -61.406 1.00 40.81 103 LEU A N 1
ATOM 810 C CA . LEU A 1 103 ? 18.553 21.766 -62.359 1.00 40.81 103 LEU A CA 1
ATOM 811 C C . LEU A 1 103 ? 19.877 21.234 -61.777 1.00 40.81 103 LEU A C 1
ATOM 813 O O . LEU A 1 103 ? 20.941 21.710 -62.153 1.00 40.81 103 LEU A O 1
ATOM 817 N N . ALA A 1 104 ? 19.837 20.314 -60.811 1.00 42.16 104 ALA A N 1
ATOM 818 C CA . ALA A 1 104 ? 21.036 19.563 -60.447 1.00 42.16 104 ALA A CA 1
ATOM 819 C C . ALA A 1 104 ? 21.105 18.343 -61.365 1.00 42.16 104 ALA A C 1
ATOM 821 O O . ALA A 1 104 ? 20.263 17.456 -61.242 1.00 42.16 104 ALA A O 1
ATOM 822 N N . ASP A 1 105 ? 22.059 18.385 -62.293 1.00 38.31 105 ASP A N 1
ATOM 823 C CA . ASP A 1 105 ? 22.318 17.389 -63.325 1.00 38.31 105 ASP A CA 1
ATOM 824 C C . ASP A 1 105 ? 22.127 15.955 -62.811 1.00 38.31 105 ASP A C 1
ATOM 826 O O . ASP A 1 105 ? 22.707 15.535 -61.804 1.00 38.31 105 ASP A O 1
ATOM 830 N N . GLU A 1 106 ? 21.269 15.219 -63.517 1.00 46.25 106 GLU A N 1
ATOM 831 C CA . GLU A 1 106 ? 21.123 13.769 -63.431 1.00 46.25 106 GLU A CA 1
ATOM 832 C C . GLU A 1 106 ? 22.349 13.106 -64.079 1.00 46.25 106 GLU A C 1
ATOM 834 O O . GLU A 1 106 ? 22.220 12.390 -65.063 1.00 46.25 106 GLU A O 1
ATOM 839 N N . ASP A 1 107 ? 23.544 13.368 -63.551 1.00 40.22 107 ASP A N 1
ATOM 840 C CA . ASP A 1 107 ? 24.783 12.782 -64.060 1.00 40.22 107 ASP A CA 1
ATOM 841 C C . ASP A 1 107 ? 25.302 11.711 -63.087 1.00 40.22 107 ASP A C 1
ATOM 843 O O . ASP A 1 107 ? 25.746 11.993 -61.972 1.00 40.22 107 ASP A O 1
ATOM 847 N N . ASP A 1 108 ? 25.198 10.461 -63.545 1.00 45.81 108 ASP A N 1
ATOM 848 C CA . ASP A 1 108 ? 26.148 9.366 -63.330 1.00 45.81 108 ASP A CA 1
ATOM 849 C C . ASP A 1 108 ? 26.712 9.175 -61.906 1.00 45.81 108 ASP A C 1
ATOM 851 O O . ASP A 1 108 ? 27.884 9.437 -61.633 1.00 45.81 108 ASP A O 1
ATOM 855 N N . ALA A 1 109 ? 25.909 8.600 -61.005 1.00 40.06 109 ALA A N 1
ATOM 856 C CA . ALA A 1 109 ? 26.408 8.010 -59.761 1.00 40.06 109 ALA A CA 1
ATOM 857 C C . ALA A 1 109 ? 26.147 6.496 -59.744 1.00 40.06 109 ALA A C 1
ATOM 859 O O . ALA A 1 109 ? 25.002 6.044 -59.674 1.00 40.06 109 ALA A O 1
ATOM 860 N N . ASP A 1 110 ? 27.240 5.736 -59.842 1.00 48.59 110 ASP A N 1
ATOM 861 C CA . ASP A 1 110 ? 27.348 4.278 -59.772 1.00 48.59 110 ASP A CA 1
ATOM 862 C C . ASP A 1 110 ? 26.384 3.629 -58.758 1.00 48.59 110 ASP A C 1
ATOM 864 O O . ASP A 1 110 ? 26.145 4.153 -57.671 1.00 48.59 110 ASP A O 1
ATOM 868 N N . SER A 1 111 ? 25.907 2.410 -59.044 1.00 49.22 111 SER A N 1
ATOM 869 C CA . SER A 1 111 ? 25.050 1.615 -58.140 1.00 49.22 111 SER A CA 1
ATOM 870 C C . SER A 1 111 ? 25.598 1.461 -56.707 1.00 49.22 111 SER A C 1
ATOM 872 O O . SER A 1 111 ? 24.844 1.159 -55.786 1.00 49.22 111 SER A O 1
ATOM 874 N N . LEU A 1 112 ? 26.903 1.684 -56.522 1.00 48.66 112 LEU A N 1
ATOM 875 C CA . LEU A 1 112 ? 27.639 1.676 -55.256 1.00 48.66 112 LEU A CA 1
ATOM 876 C C . LEU A 1 112 ? 27.308 2.880 -54.347 1.00 48.66 112 LEU A C 1
ATOM 878 O O . LEU A 1 112 ? 27.299 2.737 -53.126 1.00 48.66 112 LEU A O 1
ATOM 882 N N . ASP A 1 113 ? 26.964 4.040 -54.915 1.00 61.44 113 ASP A N 1
ATOM 883 C CA . ASP A 1 113 ? 26.507 5.224 -54.167 1.00 61.44 113 ASP A CA 1
ATOM 884 C C . ASP A 1 113 ? 25.064 5.025 -53.657 1.00 61.44 113 ASP A C 1
ATOM 886 O O . ASP A 1 113 ? 24.684 5.474 -52.578 1.00 61.44 113 ASP A O 1
ATOM 890 N N . VAL A 1 114 ? 24.252 4.245 -54.379 1.00 67.12 114 VAL A N 1
ATOM 891 C CA . VAL A 1 114 ? 22.877 3.915 -53.969 1.00 67.12 114 VAL A CA 1
ATOM 892 C C . VAL A 1 114 ? 22.854 3.031 -52.718 1.00 67.12 114 VAL A C 1
ATOM 894 O O . VAL A 1 114 ? 22.046 3.268 -51.817 1.00 67.12 114 VAL A O 1
ATOM 897 N N . GLU A 1 115 ? 23.735 2.030 -52.630 1.00 68.44 115 GLU A N 1
ATOM 898 C CA . GLU A 1 115 ? 23.822 1.149 -51.458 1.00 68.44 115 GLU A CA 1
ATOM 899 C C . GLU A 1 115 ? 24.332 1.891 -50.220 1.00 68.44 115 GLU A C 1
ATOM 901 O O . GLU A 1 115 ? 23.715 1.785 -49.158 1.00 68.44 115 GLU A O 1
ATOM 906 N N . GLN A 1 116 ? 25.372 2.719 -50.363 1.00 69.12 116 GLN A N 1
ATOM 907 C CA . GLN A 1 116 ? 25.881 3.554 -49.271 1.00 69.12 116 GLN A CA 1
ATOM 908 C C . GLN A 1 116 ? 24.833 4.567 -48.789 1.00 69.12 116 GLN A C 1
ATOM 910 O O . GLN A 1 116 ? 24.605 4.692 -47.583 1.00 69.12 116 GLN A O 1
ATOM 915 N N . ARG A 1 117 ? 24.104 5.217 -49.707 1.00 72.62 117 ARG A N 1
ATOM 916 C CA . ARG A 1 117 ? 22.972 6.100 -49.368 1.00 72.62 117 ARG A CA 1
ATOM 917 C C . ARG A 1 117 ? 21.834 5.363 -48.668 1.00 72.62 117 ARG A C 1
ATOM 919 O O . ARG A 1 117 ? 21.268 5.899 -47.716 1.00 72.62 117 ARG A O 1
ATOM 926 N N . ARG A 1 118 ? 21.506 4.137 -49.087 1.00 79.94 118 ARG A N 1
ATOM 927 C CA . ARG A 1 118 ? 20.486 3.309 -48.423 1.00 79.94 118 ARG A CA 1
ATOM 928 C C . ARG A 1 118 ? 20.902 2.953 -46.996 1.00 79.94 118 ARG A C 1
ATOM 930 O O . ARG A 1 118 ? 20.087 3.093 -46.087 1.00 79.94 118 ARG A O 1
ATOM 937 N N . CYS A 1 119 ? 22.150 2.535 -46.791 1.00 80.62 119 CYS A N 1
ATOM 938 C CA . CYS A 1 119 ? 22.674 2.221 -45.461 1.00 80.62 119 CYS A CA 1
ATOM 939 C C . CYS A 1 119 ? 22.715 3.464 -44.559 1.00 80.62 119 CYS A C 1
ATOM 941 O O . CYS A 1 119 ? 22.291 3.397 -43.408 1.00 80.62 119 CYS A O 1
ATOM 943 N N . GLY A 1 120 ? 23.128 4.621 -45.087 1.00 82.62 120 GLY A N 1
ATOM 944 C CA . GLY A 1 120 ? 23.084 5.890 -44.357 1.00 82.62 120 GLY A CA 1
ATOM 945 C C . GLY A 1 120 ? 21.666 6.295 -43.940 1.00 82.62 120 GLY A C 1
ATOM 946 O O . GLY A 1 120 ? 21.444 6.695 -42.796 1.00 82.62 120 GLY A O 1
ATOM 947 N N . LEU A 1 121 ? 20.680 6.125 -44.826 1.00 83.69 121 LEU A N 1
ATOM 948 C CA . LEU A 1 121 ? 19.278 6.371 -44.489 1.00 83.69 121 LEU A CA 1
ATOM 949 C C . LEU A 1 121 ? 18.778 5.412 -43.399 1.00 83.69 121 LEU A C 1
ATOM 951 O O . LEU A 1 121 ? 18.105 5.858 -42.473 1.00 83.69 121 LEU A O 1
ATOM 955 N N . GLN A 1 122 ? 19.129 4.125 -43.478 1.00 87.69 122 GLN A N 1
ATOM 956 C CA . GLN A 1 122 ? 18.760 3.133 -42.466 1.00 87.69 122 GLN A CA 1
ATOM 957 C C . GLN A 1 122 ? 19.340 3.490 -41.092 1.00 87.69 122 GLN A C 1
ATOM 959 O O . GLN A 1 122 ? 18.600 3.543 -40.115 1.00 87.69 122 GLN A O 1
ATOM 964 N N . ILE A 1 123 ? 20.633 3.826 -41.028 1.00 88.38 123 ILE A N 1
ATOM 965 C CA . ILE A 1 123 ? 21.301 4.274 -39.798 1.00 88.38 123 ILE A CA 1
ATOM 966 C C . ILE A 1 123 ? 20.609 5.509 -39.222 1.00 88.38 123 ILE A C 1
ATOM 968 O O . ILE A 1 123 ? 20.360 5.571 -38.021 1.00 88.38 123 ILE A O 1
ATOM 972 N N . HIS A 1 124 ? 20.266 6.484 -40.066 1.00 88.12 124 HIS A N 1
ATOM 973 C CA . HIS A 1 124 ? 19.546 7.675 -39.627 1.00 88.12 124 HIS A CA 1
ATOM 974 C C . HIS A 1 124 ? 18.175 7.321 -39.029 1.00 88.12 124 HIS A C 1
ATOM 976 O O . HIS A 1 124 ? 17.834 7.799 -37.949 1.00 88.12 124 HIS A O 1
ATOM 982 N N . VAL A 1 125 ? 17.393 6.474 -39.707 1.00 91.12 125 VAL A N 1
ATOM 983 C CA . VAL A 1 125 ? 16.075 6.025 -39.228 1.00 91.12 125 VAL A CA 1
ATOM 984 C C . VAL A 1 125 ? 16.195 5.267 -37.905 1.00 91.12 125 VAL A C 1
ATOM 986 O O . VAL A 1 125 ? 15.456 5.566 -36.967 1.00 91.12 125 VAL A O 1
ATOM 989 N N . ASP A 1 126 ? 17.143 4.337 -37.793 1.00 92.44 126 ASP A N 1
ATOM 990 C CA . ASP A 1 126 ? 17.362 3.566 -36.569 1.00 92.44 126 ASP A CA 1
ATOM 991 C C . ASP A 1 126 ? 17.867 4.448 -35.420 1.00 92.44 126 ASP A C 1
ATOM 993 O O . ASP A 1 126 ? 17.479 4.237 -34.273 1.00 92.44 126 ASP A O 1
ATOM 997 N N . CYS A 1 127 ? 18.661 5.484 -35.699 1.00 93.81 127 CYS A N 1
ATOM 998 C CA . CYS A 1 127 ? 19.046 6.476 -34.697 1.00 93.81 127 CYS A CA 1
ATOM 999 C C . CYS A 1 127 ? 17.865 7.282 -34.162 1.00 93.81 127 CYS A C 1
ATOM 1001 O O . CYS A 1 127 ? 17.765 7.461 -32.948 1.00 93.81 127 CYS A O 1
ATOM 1003 N N . GLU A 1 128 ? 16.985 7.776 -35.034 1.00 93.69 128 GLU A N 1
ATOM 1004 C CA . GLU A 1 128 ? 15.794 8.512 -34.595 1.00 93.69 128 GLU A CA 1
ATOM 1005 C C . GLU A 1 128 ? 14.849 7.601 -33.806 1.00 93.69 128 GLU A C 1
ATOM 1007 O O . GLU A 1 128 ? 14.422 7.961 -32.709 1.00 93.69 128 GLU A O 1
ATOM 1012 N N . LYS A 1 129 ? 14.638 6.367 -34.279 1.00 95.38 129 LYS A N 1
ATOM 1013 C CA . LYS A 1 129 ? 13.868 5.345 -33.559 1.00 95.38 129 LYS A CA 1
ATOM 1014 C C . LYS A 1 129 ? 14.478 5.016 -32.195 1.00 95.38 129 LYS A C 1
ATOM 1016 O O . LYS A 1 129 ? 13.750 4.862 -31.218 1.00 95.38 129 LYS A O 1
ATOM 1021 N N . LEU A 1 130 ? 15.804 4.904 -32.105 1.00 96.56 130 LEU A N 1
ATOM 1022 C CA . LEU A 1 130 ? 16.503 4.661 -30.843 1.00 96.56 130 LEU A CA 1
ATOM 1023 C C . LEU A 1 130 ? 16.302 5.823 -29.859 1.00 96.56 130 LEU A C 1
ATOM 1025 O O . LEU A 1 130 ? 16.040 5.573 -28.685 1.00 96.56 130 LEU A O 1
ATOM 1029 N N . LYS A 1 131 ? 16.394 7.078 -30.323 1.00 96.00 131 LYS A N 1
ATOM 1030 C CA . LYS A 1 131 ? 16.145 8.274 -29.495 1.00 96.00 131 LYS A CA 1
ATOM 1031 C C . LYS A 1 131 ? 14.713 8.305 -28.968 1.00 96.00 131 LYS A C 1
ATOM 1033 O O . LYS A 1 131 ? 14.521 8.522 -27.773 1.00 96.00 131 LYS A O 1
ATOM 1038 N N . GLU A 1 132 ? 13.740 8.079 -29.847 1.00 97.56 132 GLU A N 1
ATOM 1039 C CA . GLU A 1 132 ? 12.315 8.053 -29.509 1.00 97.56 132 GLU A CA 1
ATOM 1040 C C . GLU A 1 132 ? 12.025 6.970 -28.466 1.00 97.56 132 GLU A C 1
ATOM 1042 O O . GLU A 1 132 ? 11.582 7.281 -27.362 1.00 97.56 132 GLU A O 1
ATOM 1047 N N . LYS A 1 133 ? 12.404 5.717 -28.746 1.00 96.69 133 LYS A N 1
ATOM 1048 C CA . LYS A 1 133 ? 12.180 4.590 -27.829 1.00 96.69 133 LYS A CA 1
ATOM 1049 C C . LYS A 1 133 ? 12.892 4.746 -26.492 1.00 96.69 133 LYS A C 1
ATOM 1051 O O . LYS A 1 133 ? 12.361 4.343 -25.460 1.00 96.69 133 LYS A O 1
ATOM 1056 N N . TRP A 1 134 ? 14.095 5.318 -26.487 1.00 97.88 134 TRP A N 1
ATOM 1057 C CA . TRP A 1 134 ? 14.814 5.605 -25.247 1.00 97.88 134 TRP A CA 1
ATOM 1058 C C . TRP A 1 134 ? 14.075 6.642 -24.392 1.00 97.88 134 TRP A C 1
ATOM 1060 O O . TRP A 1 134 ? 13.967 6.471 -23.176 1.00 97.88 134 TRP A O 1
ATOM 1070 N N . ALA A 1 135 ? 13.538 7.695 -25.017 1.00 97.44 135 ALA A N 1
ATOM 1071 C CA . ALA A 1 135 ? 12.734 8.696 -24.326 1.00 97.44 135 ALA A CA 1
ATOM 1072 C C . ALA A 1 135 ? 11.425 8.096 -23.787 1.00 97.44 135 ALA A C 1
ATOM 1074 O O . ALA A 1 135 ? 11.098 8.312 -22.621 1.00 97.44 135 ALA A O 1
ATOM 1075 N N . GLU A 1 136 ? 10.725 7.292 -24.591 1.00 97.19 136 GLU A N 1
ATOM 1076 C CA . GLU A 1 136 ? 9.512 6.575 -24.177 1.00 97.19 136 GLU A CA 1
ATOM 1077 C C . GLU A 1 136 ? 9.774 5.664 -22.971 1.00 97.19 136 GLU A C 1
ATOM 1079 O O . GLU A 1 136 ? 9.084 5.783 -21.956 1.00 97.19 136 GLU A O 1
ATOM 1084 N N . LEU A 1 137 ? 10.813 4.820 -23.024 1.00 96.94 137 LEU A N 1
ATOM 1085 C CA . LEU A 1 137 ? 11.200 3.964 -21.898 1.00 96.94 137 LEU A CA 1
ATOM 1086 C C . LEU A 1 137 ? 11.514 4.795 -20.647 1.00 96.94 137 LEU A C 1
ATOM 1088 O O . LEU A 1 137 ? 11.095 4.435 -19.550 1.00 96.94 137 LEU A O 1
ATOM 1092 N N . GLY A 1 138 ? 12.205 5.928 -20.803 1.00 97.38 138 GLY A N 1
ATOM 1093 C CA . GLY A 1 138 ? 12.479 6.853 -19.704 1.00 97.38 138 GLY A CA 1
ATOM 1094 C C . GLY A 1 138 ? 11.207 7.415 -19.061 1.00 97.38 138 GLY A C 1
ATOM 1095 O O . GLY A 1 138 ? 11.113 7.465 -17.835 1.00 97.38 138 GLY A O 1
ATOM 1096 N N . THR A 1 139 ? 10.206 7.793 -19.864 1.00 97.44 139 THR A N 1
ATOM 1097 C CA . THR A 1 139 ? 8.905 8.256 -19.345 1.00 97.44 139 THR A CA 1
ATOM 1098 C C . THR A 1 139 ? 8.143 7.140 -18.638 1.00 97.44 139 THR A C 1
ATOM 1100 O O . THR A 1 139 ? 7.710 7.327 -17.502 1.00 97.44 139 THR A O 1
ATOM 1103 N N . GLN A 1 140 ? 8.078 5.951 -19.248 1.00 96.00 140 GLN A N 1
ATOM 1104 C CA . GLN A 1 140 ? 7.461 4.767 -18.656 1.00 96.00 140 GLN A CA 1
ATOM 1105 C C . GLN A 1 140 ? 8.106 4.441 -17.303 1.00 96.00 140 GLN A C 1
ATOM 1107 O O . GLN A 1 140 ? 7.400 4.168 -16.332 1.00 96.00 140 GLN A O 1
ATOM 1112 N N . PHE A 1 141 ? 9.441 4.489 -17.227 1.00 96.38 141 PHE A N 1
ATOM 1113 C CA . PHE A 1 141 ? 10.204 4.240 -16.005 1.00 96.38 141 PHE A CA 1
ATOM 1114 C C . PHE A 1 141 ? 9.897 5.264 -14.924 1.00 96.38 141 PHE A C 1
ATOM 1116 O O . PHE A 1 141 ? 9.551 4.879 -13.811 1.00 96.38 141 PHE A O 1
ATOM 1123 N N . ALA A 1 142 ? 9.957 6.554 -15.250 1.00 96.88 142 ALA A N 1
ATOM 1124 C CA . ALA A 1 142 ? 9.700 7.617 -14.286 1.00 96.88 142 ALA A CA 1
ATOM 1125 C C . ALA A 1 142 ? 8.267 7.578 -13.734 1.00 96.88 142 ALA A C 1
ATOM 1127 O O . ALA A 1 142 ? 8.055 7.814 -12.544 1.00 96.88 142 ALA A O 1
ATOM 1128 N N . ASP A 1 143 ? 7.277 7.293 -14.577 1.00 95.56 143 ASP A N 1
ATOM 1129 C CA . ASP A 1 143 ? 5.881 7.222 -14.147 1.00 95.56 143 ASP A CA 1
ATOM 1130 C C . ASP A 1 143 ? 5.618 5.980 -13.297 1.00 95.56 143 ASP A C 1
ATOM 1132 O O . ASP A 1 143 ? 4.948 6.063 -12.263 1.00 95.56 143 ASP A O 1
ATOM 1136 N N . TRP A 1 144 ? 6.214 4.847 -13.672 1.00 95.62 144 TRP A N 1
ATOM 1137 C CA . TRP A 1 144 ? 6.127 3.633 -12.875 1.00 95.62 144 TRP A CA 1
ATOM 1138 C C . TRP A 1 144 ? 6.840 3.763 -11.527 1.00 95.62 144 TRP A C 1
ATOM 1140 O O . TRP A 1 144 ? 6.291 3.365 -10.502 1.00 95.62 144 TRP A O 1
ATOM 1150 N N . ASP A 1 145 ? 8.015 4.392 -11.497 1.00 95.81 145 ASP A N 1
ATOM 1151 C CA . ASP A 1 145 ? 8.773 4.629 -10.269 1.00 95.81 145 ASP A CA 1
ATOM 1152 C C . ASP A 1 145 ? 7.973 5.473 -9.273 1.00 95.81 145 ASP A C 1
ATOM 1154 O O . ASP A 1 145 ? 7.848 5.112 -8.100 1.00 95.81 145 ASP A O 1
ATOM 1158 N N . LYS A 1 146 ? 7.337 6.549 -9.755 1.00 95.69 146 LYS A N 1
ATOM 1159 C CA . LYS A 1 146 ? 6.429 7.372 -8.945 1.00 95.69 146 LYS A CA 1
ATOM 1160 C C . LYS A 1 146 ? 5.245 6.563 -8.422 1.00 95.69 146 LYS A C 1
ATOM 1162 O O . LYS A 1 146 ? 4.882 6.722 -7.256 1.00 95.69 146 LYS A O 1
ATOM 1167 N N . ALA A 1 147 ? 4.636 5.716 -9.254 1.00 94.62 147 ALA A N 1
ATOM 1168 C CA . ALA A 1 147 ? 3.497 4.890 -8.855 1.00 94.62 147 ALA A CA 1
ATOM 1169 C C . ALA A 1 147 ? 3.881 3.895 -7.746 1.00 94.62 147 ALA A C 1
ATOM 1171 O O . ALA A 1 147 ? 3.207 3.836 -6.714 1.00 94.62 147 ALA A O 1
ATOM 1172 N N . VAL A 1 148 ? 5.000 3.184 -7.917 1.00 95.88 148 VAL A N 1
ATOM 1173 C CA . VAL A 1 148 ? 5.543 2.233 -6.935 1.00 95.88 148 VAL A CA 1
ATOM 1174 C C . VAL A 1 148 ? 5.905 2.944 -5.629 1.00 95.88 148 VAL A C 1
ATOM 1176 O O . VAL A 1 148 ? 5.466 2.516 -4.562 1.00 95.88 148 VAL A O 1
ATOM 1179 N N . HIS A 1 149 ? 6.627 4.068 -5.683 1.00 95.88 149 HIS A N 1
ATOM 1180 C CA . HIS A 1 149 ? 6.980 4.841 -4.487 1.00 95.88 149 HIS A CA 1
ATOM 1181 C C . HIS A 1 149 ? 5.747 5.367 -3.745 1.00 95.88 149 HIS A C 1
ATOM 1183 O O . HIS A 1 149 ? 5.655 5.254 -2.520 1.00 95.88 149 HIS A O 1
ATOM 1189 N N . ALA A 1 150 ? 4.772 5.920 -4.467 1.00 95.75 150 ALA A N 1
ATOM 1190 C CA . ALA A 1 150 ? 3.561 6.443 -3.853 1.00 95.75 150 ALA A CA 1
ATOM 1191 C C . ALA A 1 150 ? 2.724 5.325 -3.207 1.00 95.75 150 ALA A C 1
ATOM 1193 O O . ALA A 1 150 ? 2.152 5.523 -2.135 1.00 95.75 150 ALA A O 1
ATOM 1194 N N . ALA A 1 151 ? 2.642 4.144 -3.825 1.00 95.88 151 ALA A N 1
ATOM 1195 C CA . ALA A 1 151 ? 1.989 2.987 -3.219 1.00 95.88 151 ALA A CA 1
ATOM 1196 C C . ALA A 1 151 ? 2.743 2.476 -1.983 1.00 95.88 151 ALA A C 1
ATOM 1198 O O . ALA A 1 151 ? 2.106 2.178 -0.974 1.00 95.88 151 ALA A O 1
ATOM 1199 N N . ALA A 1 152 ? 4.081 2.450 -2.025 1.00 96.06 152 ALA A N 1
ATOM 1200 C CA . ALA A 1 152 ? 4.914 2.027 -0.901 1.00 96.06 152 ALA A CA 1
ATOM 1201 C C . ALA A 1 152 ? 4.649 2.888 0.338 1.00 96.06 152 ALA A C 1
ATOM 1203 O O . ALA A 1 152 ? 4.423 2.355 1.421 1.00 96.06 152 ALA A O 1
ATOM 1204 N N . LEU A 1 153 ? 4.604 4.214 0.165 1.00 96.44 153 LEU A N 1
ATOM 1205 C CA . LEU A 1 153 ? 4.322 5.155 1.250 1.00 96.44 153 LEU A CA 1
ATOM 1206 C C . LEU A 1 153 ? 2.937 4.925 1.867 1.00 96.44 153 LEU A C 1
ATOM 1208 O O . LEU A 1 153 ? 2.816 4.876 3.089 1.00 96.44 153 LEU A O 1
ATOM 1212 N N . ARG A 1 154 ? 1.900 4.742 1.040 1.00 96.12 154 ARG A N 1
ATOM 1213 C CA . ARG A 1 154 ? 0.529 4.513 1.529 1.00 96.12 154 ARG A CA 1
ATOM 1214 C C . ARG A 1 154 ? 0.393 3.179 2.264 1.00 96.12 154 ARG A C 1
ATOM 1216 O O . ARG A 1 154 ? -0.226 3.128 3.321 1.00 96.12 154 ARG A O 1
ATOM 1223 N N . LEU A 1 155 ? 0.984 2.107 1.733 1.00 96.44 155 LEU A N 1
ATOM 1224 C CA . LEU A 1 155 ? 0.955 0.788 2.375 1.00 96.44 155 LEU A CA 1
ATOM 1225 C C . LEU A 1 155 ? 1.760 0.775 3.677 1.00 96.44 155 LEU A C 1
ATOM 1227 O O . LEU A 1 155 ? 1.314 0.195 4.662 1.00 96.44 155 LEU A O 1
ATOM 1231 N N . GLN A 1 156 ? 2.903 1.461 3.715 1.00 97.06 156 GLN A N 1
ATOM 1232 C CA . GLN A 1 156 ? 3.682 1.626 4.940 1.00 97.06 156 GLN A CA 1
ATOM 1233 C C . GLN A 1 156 ? 2.900 2.413 5.999 1.00 97.06 156 GLN A C 1
ATOM 1235 O O . GLN A 1 156 ? 2.929 2.067 7.179 1.00 97.06 156 GLN A O 1
ATOM 1240 N N . GLU A 1 157 ? 2.193 3.467 5.592 1.00 97.38 157 GLU A N 1
ATOM 1241 C CA . GLU A 1 157 ? 1.334 4.235 6.487 1.00 97.38 157 GLU A CA 1
ATOM 1242 C C . GLU A 1 157 ? 0.189 3.380 7.052 1.00 97.38 157 GLU A C 1
ATOM 1244 O O . GLU A 1 157 ? -0.059 3.426 8.258 1.00 97.38 157 GLU A O 1
ATOM 1249 N N . LEU A 1 158 ? -0.451 2.558 6.213 1.00 97.31 158 LEU A N 1
ATOM 1250 C CA . LEU A 1 158 ? -1.481 1.606 6.633 1.00 97.31 158 LEU A CA 1
ATOM 1251 C C . LEU A 1 158 ? -0.941 0.585 7.643 1.00 97.31 158 LEU A C 1
ATOM 1253 O O . LEU A 1 158 ? -1.539 0.410 8.702 1.00 97.31 158 LEU A O 1
ATOM 1257 N N . GLU A 1 159 ? 0.190 -0.065 7.356 1.00 96.88 159 GLU A N 1
ATOM 1258 C CA . GLU A 1 159 ? 0.788 -1.036 8.282 1.00 96.88 159 GLU A CA 1
ATOM 1259 C C . GLU A 1 159 ? 1.179 -0.388 9.616 1.00 96.88 159 GLU A C 1
ATOM 1261 O O . GLU A 1 159 ? 0.946 -0.970 10.677 1.00 96.88 159 GLU A O 1
ATOM 1266 N N . ARG A 1 160 ? 1.701 0.846 9.586 1.00 98.00 160 ARG A N 1
ATOM 1267 C CA . ARG A 1 160 ? 2.011 1.615 10.798 1.00 98.00 160 ARG A CA 1
ATOM 1268 C C . ARG A 1 160 ? 0.753 1.899 11.620 1.00 98.00 160 ARG A C 1
ATOM 1270 O O . ARG A 1 160 ? 0.753 1.640 12.822 1.00 98.00 160 ARG A O 1
ATOM 1277 N N . ALA A 1 161 ? -0.302 2.414 10.987 1.00 98.31 161 ALA A N 1
ATOM 1278 C CA . ALA A 1 161 ? -1.560 2.738 11.660 1.00 98.31 161 ALA A CA 1
ATOM 1279 C C . ALA A 1 161 ? -2.230 1.482 12.246 1.00 98.31 161 ALA A C 1
ATOM 1281 O O . ALA A 1 161 ? -2.702 1.499 13.383 1.00 98.31 161 ALA A O 1
ATOM 1282 N N . LEU A 1 162 ? -2.205 0.363 11.513 1.00 98.12 162 LEU A N 1
ATOM 1283 C CA . LEU A 1 162 ? -2.693 -0.928 12.000 1.00 98.12 162 LEU A CA 1
ATOM 1284 C C . LEU A 1 162 ? -1.890 -1.425 13.205 1.00 98.12 162 LEU A C 1
ATOM 1286 O O . LEU A 1 162 ? -2.493 -1.842 14.192 1.00 98.12 162 LEU A O 1
ATOM 1290 N N . ALA A 1 163 ? -0.558 -1.370 13.155 1.00 97.94 163 ALA A N 1
ATOM 1291 C CA . ALA A 1 163 ? 0.294 -1.813 14.258 1.00 97.94 163 ALA A CA 1
ATOM 1292 C C . ALA A 1 163 ? 0.070 -0.978 15.530 1.00 97.94 163 ALA A C 1
ATOM 1294 O O . ALA A 1 163 ? -0.066 -1.532 16.622 1.00 97.94 163 ALA A O 1
ATOM 1295 N N . GLU A 1 164 ? -0.024 0.346 15.386 1.00 98.00 164 GLU A N 1
ATOM 1296 C CA . GLU A 1 164 ? -0.315 1.269 16.484 1.00 98.00 164 GLU A CA 1
ATOM 1297 C C . GLU A 1 164 ? -1.693 0.979 17.099 1.00 98.00 164 GLU A C 1
ATOM 1299 O O . GLU A 1 164 ? -1.810 0.764 18.309 1.00 98.00 164 GLU A O 1
ATOM 1304 N N . CYS A 1 165 ? -2.729 0.854 16.264 1.00 98.31 165 CYS A N 1
ATOM 1305 C CA . CYS A 1 165 ? -4.075 0.526 16.723 1.00 98.31 165 CYS A CA 1
ATOM 1306 C C . CYS A 1 165 ? -4.132 -0.836 17.440 1.00 98.31 165 CYS A C 1
ATOM 1308 O O . CYS A 1 165 ? -4.711 -0.952 18.522 1.00 98.31 165 CYS A O 1
ATOM 1310 N N . GLN A 1 166 ? -3.481 -1.866 16.887 1.00 98.31 166 GLN A N 1
ATOM 1311 C CA . GLN A 1 166 ? -3.411 -3.199 17.494 1.00 98.31 166 GLN A CA 1
ATOM 1312 C C . GLN A 1 166 ? -2.706 -3.187 18.852 1.00 98.31 166 GLN A C 1
ATOM 1314 O O . GLN A 1 166 ? -3.154 -3.883 19.767 1.00 98.31 166 GLN A O 1
ATOM 1319 N N . LEU A 1 167 ? -1.631 -2.412 19.006 1.00 98.12 167 LEU A N 1
ATOM 1320 C CA . LEU A 1 167 ? -0.922 -2.273 20.275 1.00 98.12 167 LEU A CA 1
ATOM 1321 C C . LEU A 1 167 ? -1.837 -1.662 21.342 1.00 98.12 167 LEU A C 1
ATOM 1323 O O . LEU A 1 167 ? -1.975 -2.221 22.434 1.00 98.12 167 LEU A O 1
ATOM 1327 N N . HIS A 1 168 ? -2.513 -0.559 21.012 1.00 97.81 168 HIS A N 1
ATOM 1328 C CA . HIS A 1 168 ? -3.414 0.111 21.946 1.00 97.81 168 HIS A CA 1
ATOM 1329 C C . HIS A 1 168 ? -4.645 -0.739 22.292 1.00 97.81 168 HIS A C 1
ATOM 1331 O O . HIS A 1 168 ? -5.017 -0.821 23.466 1.00 97.81 168 HIS A O 1
ATOM 1337 N N . LEU A 1 169 ? -5.229 -1.437 21.311 1.00 98.19 169 LEU A N 1
ATOM 1338 C CA . LEU A 1 169 ? -6.301 -2.409 21.547 1.00 98.19 169 LEU A CA 1
ATOM 1339 C C . LEU A 1 169 ? -5.853 -3.515 22.503 1.00 98.19 169 LEU A C 1
ATOM 1341 O O . LEU A 1 169 ? -6.526 -3.761 23.499 1.00 98.19 169 LEU A O 1
ATOM 1345 N N . SER A 1 170 ? -4.697 -4.134 22.246 1.00 98.06 170 SER A N 1
ATOM 1346 C CA . SER A 1 170 ? -4.204 -5.258 23.056 1.00 98.06 170 SER A CA 1
ATOM 1347 C C . SER A 1 170 ? -3.927 -4.845 24.506 1.00 98.06 170 SER A C 1
ATOM 1349 O O . SER A 1 170 ? -4.185 -5.614 25.431 1.00 98.06 170 SER A O 1
ATOM 1351 N N . SER A 1 171 ? -3.453 -3.612 24.729 1.00 97.12 171 SER A N 1
ATOM 1352 C CA . SER A 1 171 ? -3.273 -3.065 26.079 1.00 97.12 171 SER A CA 1
ATOM 1353 C C . SER A 1 171 ? -4.594 -2.993 26.849 1.00 97.12 171 SER A C 1
ATOM 1355 O O . SER A 1 171 ? -4.643 -3.401 28.008 1.00 97.12 171 SER A O 1
ATOM 1357 N N . VAL A 1 172 ? -5.660 -2.493 26.220 1.00 97.56 172 VAL A N 1
ATOM 1358 C CA . VAL A 1 172 ? -6.962 -2.346 26.883 1.00 97.56 172 VAL A CA 1
ATOM 1359 C C . VAL A 1 172 ? -7.676 -3.690 27.027 1.00 97.56 172 VAL A C 1
ATOM 1361 O O . VAL A 1 172 ? -8.280 -3.947 28.066 1.00 97.56 172 VAL A O 1
ATOM 1364 N N . GLU A 1 173 ? -7.582 -4.570 26.030 1.00 97.69 173 GLU A N 1
ATOM 1365 C CA . GLU A 1 173 ? -8.115 -5.937 26.100 1.00 97.69 173 GLU A CA 1
ATOM 1366 C C . GLU A 1 173 ? -7.522 -6.720 27.261 1.00 97.69 173 GLU A C 1
ATOM 1368 O O . GLU A 1 173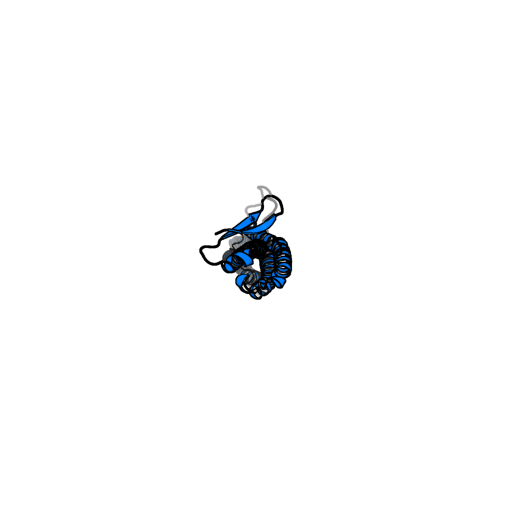 ? -8.278 -7.330 28.014 1.00 97.69 173 GLU A O 1
ATOM 1373 N N . SER A 1 174 ? -6.203 -6.638 27.452 1.00 97.31 174 SER A N 1
ATOM 1374 C CA . SER A 1 174 ? -5.537 -7.263 28.593 1.00 97.31 174 SER A CA 1
ATOM 1375 C C . SER A 1 174 ? -6.145 -6.775 29.908 1.00 97.31 174 SER A C 1
ATOM 1377 O O . SER A 1 174 ? -6.551 -7.576 30.743 1.00 97.31 174 SER A O 1
ATOM 1379 N N . GLU A 1 175 ? -6.326 -5.468 30.095 1.00 95.88 175 GLU A N 1
ATOM 1380 C CA . GLU A 1 175 ? -6.942 -4.957 31.325 1.00 95.88 175 GLU A CA 1
ATOM 1381 C C . GLU A 1 175 ? -8.388 -5.422 31.518 1.00 95.88 175 GLU A C 1
ATOM 1383 O O . GLU A 1 175 ? -8.782 -5.732 32.644 1.00 95.88 175 GLU A O 1
ATOM 1388 N N . VAL A 1 176 ? -9.167 -5.507 30.436 1.00 96.06 176 VAL A N 1
ATOM 1389 C CA . VAL A 1 176 ? -10.542 -6.022 30.467 1.00 96.06 176 VAL A CA 1
ATOM 1390 C C . VAL A 1 176 ? -10.576 -7.508 30.830 1.00 96.06 176 VAL A C 1
ATOM 1392 O O . VAL A 1 176 ? -11.438 -7.912 31.611 1.00 96.06 176 VAL A O 1
ATOM 1395 N N . GLU A 1 177 ? -9.638 -8.310 30.325 1.00 95.38 177 GLU A N 1
ATOM 1396 C CA . GLU A 1 177 ? -9.518 -9.743 30.623 1.00 95.38 177 GLU A CA 1
ATOM 1397 C C . GLU A 1 177 ? -9.259 -10.005 32.116 1.00 95.38 177 GLU A C 1
ATOM 1399 O O . GLU A 1 177 ? -9.799 -10.949 32.693 1.00 95.38 177 GLU A O 1
ATOM 1404 N N . HIS A 1 178 ? -8.506 -9.123 32.778 1.00 95.00 178 HIS A N 1
ATOM 1405 C CA . HIS A 1 178 ? -8.208 -9.234 34.209 1.00 95.00 178 HIS A CA 1
ATOM 1406 C C . HIS A 1 178 ? -9.357 -8.758 35.118 1.00 95.00 178 HIS A C 1
ATOM 1408 O O . HIS A 1 178 ? -9.279 -8.893 36.347 1.00 95.00 178 HIS A O 1
ATOM 1414 N N . LEU A 1 179 ? -10.445 -8.205 34.565 1.00 95.06 179 LEU A N 1
ATOM 1415 C CA . LEU A 1 179 ? -11.583 -7.764 35.368 1.00 95.06 179 LEU A CA 1
ATOM 1416 C C . LEU A 1 179 ? -12.348 -8.957 35.944 1.00 95.06 179 LEU A C 1
ATOM 1418 O O . LEU A 1 179 ? -12.917 -9.779 35.226 1.00 95.06 179 LEU A O 1
ATOM 1422 N N . ARG A 1 180 ? -12.487 -8.984 37.274 1.00 94.81 180 ARG A N 1
ATOM 1423 C CA . ARG A 1 180 ? -13.364 -9.954 37.944 1.00 94.81 180 ARG A CA 1
ATOM 1424 C C . ARG A 1 180 ? -14.813 -9.808 37.445 1.00 94.81 180 ARG A C 1
ATOM 1426 O O . ARG A 1 180 ? -15.299 -8.670 37.372 1.00 94.81 180 ARG A O 1
ATOM 1433 N N . PRO A 1 181 ? -15.521 -10.912 37.133 1.00 94.75 181 PRO A N 1
ATOM 1434 C CA . PRO A 1 181 ? -16.953 -10.891 36.829 1.00 94.75 181 PRO A CA 1
ATOM 1435 C C . PRO A 1 181 ? -17.749 -10.173 37.922 1.00 94.75 181 PRO A C 1
ATOM 1437 O O . PRO A 1 181 ? -17.379 -10.245 39.096 1.00 94.75 181 PRO A O 1
ATOM 1440 N N . VAL A 1 182 ? -18.821 -9.473 37.542 1.00 95.00 182 VAL A N 1
ATOM 1441 C CA . VAL A 1 182 ? -19.593 -8.624 38.471 1.00 95.00 182 VAL A CA 1
ATOM 1442 C C . VAL A 1 182 ? -20.205 -9.453 39.601 1.00 95.00 182 VAL A C 1
ATOM 1444 O O . VAL A 1 182 ? -20.236 -9.010 40.742 1.00 95.00 182 VAL A O 1
ATOM 1447 N N . GLU A 1 183 ? -20.584 -10.693 39.309 1.00 91.12 183 GLU A N 1
ATOM 1448 C CA . GLU A 1 183 ? -21.172 -11.658 40.241 1.00 91.12 183 GLU A CA 1
ATOM 1449 C C . GLU A 1 183 ? -20.198 -12.105 41.342 1.00 91.12 183 GLU A C 1
ATOM 1451 O O . GLU A 1 183 ? -20.615 -12.667 42.351 1.00 91.12 183 GLU A O 1
ATOM 1456 N N . ARG A 1 184 ? -18.890 -11.884 41.153 1.00 93.69 184 ARG A N 1
ATOM 1457 C CA . ARG A 1 184 ? -17.833 -12.245 42.113 1.00 93.69 184 ARG A CA 1
ATOM 1458 C C . ARG A 1 184 ? -17.323 -11.051 42.922 1.00 93.69 184 ARG A C 1
ATOM 1460 O O . ARG A 1 184 ? -16.367 -11.206 43.683 1.00 93.69 184 ARG A O 1
ATOM 1467 N N . LEU A 1 185 ? -17.901 -9.868 42.723 1.00 93.12 185 LEU A N 1
ATOM 1468 C CA . LEU A 1 185 ? -17.540 -8.662 43.461 1.00 93.12 185 LEU A CA 1
ATOM 1469 C C . LEU A 1 185 ? -18.307 -8.592 44.781 1.00 93.12 185 LEU A C 1
ATOM 1471 O O . LEU A 1 185 ? -19.486 -8.937 44.849 1.00 93.12 185 LEU A O 1
ATOM 1475 N N . ARG A 1 186 ? -17.642 -8.102 45.827 1.00 89.44 186 ARG A N 1
ATOM 1476 C CA . ARG A 1 186 ? -18.295 -7.767 47.096 1.00 89.44 186 ARG A CA 1
ATOM 1477 C C . ARG A 1 186 ? -18.980 -6.408 47.005 1.00 89.44 186 ARG A C 1
ATOM 1479 O O . ARG A 1 186 ? -18.634 -5.576 46.168 1.00 89.44 186 ARG A O 1
ATOM 1486 N N . LEU A 1 187 ? -19.920 -6.161 47.911 1.00 86.56 187 LEU A N 1
ATOM 1487 C CA . LEU A 1 187 ? -20.711 -4.929 47.952 1.00 86.56 187 LEU A CA 1
ATOM 1488 C C . LEU A 1 187 ? -19.846 -3.677 48.064 1.00 86.56 187 LEU A C 1
ATOM 1490 O O . LEU A 1 187 ? -20.064 -2.697 47.349 1.00 86.56 187 LEU A O 1
ATOM 1494 N N . GLU A 1 188 ? -18.832 -3.736 48.923 1.00 87.69 188 GLU A N 1
ATOM 1495 C CA . GLU A 1 188 ? -17.857 -2.668 49.101 1.00 87.69 188 GLU A CA 1
ATOM 1496 C C . GLU A 1 188 ? -17.019 -2.398 47.837 1.00 87.69 188 GLU A C 1
ATOM 1498 O O . GLU A 1 188 ? -16.610 -1.261 47.615 1.00 87.69 188 GLU A O 1
ATOM 1503 N N . GLU A 1 189 ? -16.832 -3.395 46.963 1.00 92.62 189 GLU A N 1
ATOM 1504 C CA . GLU A 1 189 ? -16.010 -3.296 45.748 1.00 92.62 189 GLU A CA 1
ATOM 1505 C C . GLU A 1 189 ? -16.782 -2.725 44.543 1.00 92.62 189 GLU A C 1
ATOM 1507 O O . GLU A 1 189 ? -16.172 -2.230 43.594 1.00 92.62 189 GLU A O 1
ATOM 1512 N N . LEU A 1 190 ? -18.123 -2.764 44.552 1.00 91.81 190 LEU A N 1
ATOM 1513 C CA . LEU A 1 190 ? -18.950 -2.397 43.391 1.00 91.81 190 LEU A CA 1
ATOM 1514 C C . LEU A 1 190 ? -18.743 -0.946 42.929 1.00 91.81 190 LEU A C 1
ATOM 1516 O O . LEU A 1 190 ? -18.758 -0.667 41.727 1.00 91.81 190 LEU A O 1
ATOM 1520 N N . LYS A 1 191 ? -18.541 -0.009 43.865 1.00 91.00 191 LYS A N 1
ATOM 1521 C CA . LYS A 1 191 ? -18.321 1.410 43.534 1.00 91.00 191 LYS A CA 1
ATOM 1522 C C . LYS A 1 191 ? -16.987 1.625 42.823 1.00 91.00 191 LYS A C 1
ATOM 1524 O O . LYS A 1 191 ? -16.939 2.370 41.845 1.00 91.00 191 LYS A O 1
ATOM 1529 N N . ASP A 1 192 ? -15.932 0.961 43.283 1.00 94.75 192 ASP A N 1
ATOM 1530 C CA . ASP A 1 192 ? -14.605 1.071 42.678 1.00 94.75 192 ASP A CA 1
ATOM 1531 C C . ASP A 1 192 ? -14.537 0.319 41.348 1.00 94.75 192 ASP A C 1
ATOM 1533 O O . ASP A 1 192 ? -14.014 0.854 40.372 1.00 94.75 192 ASP A O 1
ATOM 1537 N N . ALA A 1 193 ? -15.187 -0.844 41.246 1.00 95.62 193 ALA A N 1
ATOM 1538 C CA . ALA A 1 193 ? -15.344 -1.551 39.978 1.00 95.62 193 ALA A CA 1
ATOM 1539 C C . ALA A 1 193 ? -16.109 -0.719 38.932 1.00 95.62 193 ALA A C 1
ATOM 1541 O O . ALA A 1 193 ? -15.770 -0.765 37.747 1.00 95.62 193 ALA A O 1
ATOM 1542 N N . ARG A 1 194 ? -17.110 0.077 39.347 1.00 94.81 194 ARG A N 1
ATOM 1543 C CA . ARG A 1 194 ? -17.798 1.024 38.454 1.00 94.81 194 ARG A CA 1
ATOM 1544 C C . ARG A 1 194 ? -16.859 2.120 37.961 1.00 94.81 194 ARG A C 1
ATOM 1546 O O . ARG A 1 194 ? -16.799 2.334 36.756 1.00 94.81 194 ARG A O 1
ATOM 1553 N N . ARG A 1 195 ? -16.090 2.750 38.855 1.00 96.56 195 ARG A N 1
ATOM 1554 C CA . ARG A 1 195 ? -15.089 3.769 38.481 1.00 96.56 195 ARG A CA 1
ATOM 1555 C C . ARG A 1 195 ? -14.032 3.209 37.527 1.00 96.56 195 ARG A C 1
ATOM 1557 O O . ARG A 1 195 ? -13.699 3.855 36.538 1.00 96.56 195 ARG A O 1
ATOM 1564 N N . GLN A 1 196 ? -13.542 1.994 37.782 1.00 97.25 196 GLN A N 1
ATOM 1565 C CA . GLN A 1 196 ? -12.604 1.308 36.890 1.00 97.25 196 GLN A CA 1
ATOM 1566 C C . GLN A 1 196 ? -13.232 1.051 35.511 1.00 97.25 196 GLN A C 1
ATOM 1568 O O . GLN A 1 196 ? -12.602 1.308 34.489 1.00 97.25 196 GLN A O 1
ATOM 1573 N N . CYS A 1 197 ? -14.487 0.594 35.470 1.00 97.38 197 CYS A N 1
ATOM 1574 C CA . CYS A 1 197 ? -15.215 0.373 34.221 1.00 97.38 197 CYS A CA 1
ATOM 1575 C C . CYS A 1 197 ? -15.453 1.679 33.442 1.00 97.38 197 CYS A C 1
ATOM 1577 O O . CYS A 1 197 ? -15.348 1.675 32.219 1.00 97.38 197 CYS A O 1
ATOM 1579 N N . GLU A 1 198 ? -15.762 2.784 34.127 1.00 97.12 198 GLU A N 1
ATOM 1580 C CA . GLU A 1 198 ? -15.906 4.120 33.530 1.00 97.12 198 GLU A CA 1
ATOM 1581 C C . GLU A 1 198 ? -14.570 4.608 32.948 1.00 97.12 198 GLU A C 1
ATOM 1583 O O . GLU A 1 198 ? -14.528 5.053 31.805 1.00 97.12 198 GLU A O 1
ATOM 1588 N N . SER A 1 199 ? -13.465 4.442 33.682 1.00 97.56 199 SER A N 1
ATOM 1589 C CA . SER A 1 199 ? -12.120 4.788 33.204 1.00 97.56 199 SER A CA 1
ATOM 1590 C C . SER A 1 199 ? -11.714 3.982 31.963 1.00 97.56 199 SER A C 1
ATOM 1592 O O . SER A 1 199 ? -11.232 4.558 30.985 1.00 97.56 199 SER A O 1
ATOM 1594 N N . LEU A 1 200 ? -11.963 2.667 31.961 1.00 97.44 200 LEU A N 1
ATOM 1595 C CA . LEU A 1 200 ? -11.727 1.818 30.791 1.00 97.44 200 LEU A CA 1
ATOM 1596 C C . LEU A 1 200 ? -12.622 2.211 29.613 1.00 97.44 200 LEU A C 1
ATOM 1598 O O . LEU A 1 200 ? -12.156 2.210 28.479 1.00 97.44 200 LEU A O 1
ATOM 1602 N N . ALA A 1 201 ? -13.879 2.587 29.860 1.00 97.19 201 ALA A N 1
ATOM 1603 C CA . ALA A 1 201 ? -14.784 3.037 28.806 1.00 97.19 201 ALA A CA 1
ATOM 1604 C C . ALA A 1 201 ? -14.297 4.334 28.143 1.00 97.19 201 ALA A C 1
ATOM 1606 O O . ALA A 1 201 ? -14.366 4.438 26.918 1.00 97.19 201 ALA A O 1
ATOM 1607 N N . THR A 1 202 ? -13.756 5.284 28.916 1.00 97.69 202 THR A N 1
ATOM 1608 C CA . THR A 1 202 ? -13.115 6.491 28.370 1.00 97.69 202 THR A CA 1
ATOM 1609 C C . THR A 1 202 ? -11.914 6.128 27.502 1.00 97.69 202 THR A C 1
ATOM 1611 O O . THR A 1 202 ? -11.851 6.548 26.353 1.00 97.69 202 THR A O 1
ATOM 1614 N N . ARG A 1 203 ? -11.021 5.255 27.985 1.00 97.25 203 ARG A N 1
ATOM 1615 C CA . ARG A 1 203 ? -9.849 4.820 27.207 1.00 97.25 203 ARG A CA 1
ATOM 1616 C C . ARG A 1 203 ? -10.224 4.075 25.931 1.00 97.25 203 ARG A C 1
ATOM 1618 O O . ARG A 1 203 ? -9.618 4.313 24.895 1.00 97.25 203 ARG A O 1
ATOM 1625 N N . VAL A 1 204 ? -11.238 3.206 25.975 1.00 97.69 204 VAL A N 1
ATOM 1626 C CA . VAL A 1 204 ? -11.782 2.577 24.761 1.00 97.69 204 VAL A CA 1
ATOM 1627 C C . VAL A 1 204 ? -12.349 3.633 23.821 1.00 97.69 204 VAL A C 1
ATOM 1629 O O . VAL A 1 204 ? -12.187 3.501 22.618 1.00 97.69 204 VAL A O 1
ATOM 1632 N N . ASN A 1 205 ? -12.995 4.687 24.317 1.00 96.75 205 ASN A N 1
ATOM 1633 C CA . ASN A 1 205 ? -13.449 5.766 23.447 1.00 96.75 205 ASN A CA 1
ATOM 1634 C C . ASN A 1 205 ? -12.274 6.499 22.776 1.00 96.75 205 ASN A C 1
ATOM 1636 O O . ASN A 1 205 ? -12.378 6.817 21.595 1.00 96.75 205 ASN A O 1
ATOM 1640 N N . ASP A 1 206 ? -11.157 6.686 23.479 1.00 97.12 206 ASP A N 1
ATOM 1641 C CA . ASP A 1 206 ? -9.943 7.306 22.931 1.00 97.12 206 ASP A CA 1
ATOM 1642 C C . ASP A 1 206 ? -9.280 6.437 21.843 1.00 97.12 206 ASP A C 1
ATOM 1644 O O . ASP A 1 206 ? -8.736 6.975 20.878 1.00 97.12 206 ASP A O 1
ATOM 1648 N N . LEU A 1 207 ? -9.424 5.101 21.906 1.00 97.62 207 LEU A N 1
ATOM 1649 C CA . LEU A 1 207 ? -8.972 4.189 20.837 1.00 97.62 207 LEU A CA 1
ATOM 1650 C C . LEU A 1 207 ? -9.609 4.487 19.477 1.00 97.62 207 LEU A C 1
ATOM 1652 O O . LEU A 1 207 ? -9.066 4.077 18.451 1.00 97.62 207 LEU A O 1
ATOM 1656 N N . ARG A 1 208 ? -10.748 5.192 19.456 1.00 97.56 208 ARG A N 1
ATOM 1657 C CA . ARG A 1 208 ? -11.421 5.588 18.220 1.00 97.56 208 ARG A CA 1
ATOM 1658 C C . ARG A 1 208 ? -10.479 6.316 17.266 1.00 97.56 208 ARG A C 1
ATOM 1660 O O . ARG A 1 208 ? -10.563 6.058 16.076 1.00 97.56 208 ARG A O 1
ATOM 1667 N N . ILE A 1 209 ? -9.590 7.168 17.778 1.00 98.06 209 ILE A N 1
ATOM 1668 C CA . ILE A 1 209 ? -8.651 7.928 16.943 1.00 98.06 209 ILE A CA 1
ATOM 1669 C C . ILE A 1 209 ? -7.777 6.964 16.134 1.00 98.06 209 ILE A C 1
ATOM 1671 O O . ILE A 1 209 ? -7.723 7.068 14.919 1.00 98.06 209 ILE A O 1
ATOM 1675 N N . HIS A 1 210 ? -7.203 5.947 16.779 1.00 98.19 210 HIS A N 1
ATOM 1676 C CA . HIS A 1 210 ? -6.357 4.965 16.096 1.00 98.19 210 HIS A CA 1
ATOM 1677 C C . HIS A 1 210 ? -7.133 4.073 15.115 1.00 98.19 210 HIS A C 1
ATOM 1679 O O . HIS A 1 210 ? -6.591 3.649 14.097 1.00 98.19 210 HIS A O 1
ATOM 1685 N N . VAL A 1 211 ? -8.391 3.746 15.431 1.00 98.25 211 VAL A N 1
ATOM 1686 C CA . VAL A 1 211 ? -9.265 2.975 14.532 1.00 98.25 211 VAL A CA 1
ATOM 1687 C C . VAL A 1 211 ? -9.629 3.804 13.299 1.00 98.25 211 VAL A C 1
ATOM 1689 O O . VAL A 1 211 ? -9.555 3.297 12.181 1.00 98.25 211 VAL A O 1
ATOM 1692 N N . ASP A 1 212 ? -9.994 5.070 13.494 1.00 98.19 212 ASP A N 1
ATOM 1693 C CA . ASP A 1 212 ? -10.307 6.004 12.415 1.00 98.19 212 ASP A CA 1
ATOM 1694 C C . ASP A 1 212 ? -9.044 6.242 11.552 1.00 98.19 212 ASP A C 1
ATOM 1696 O O . ASP A 1 212 ? -9.118 6.087 10.338 1.00 98.19 212 ASP A O 1
ATOM 1700 N N . ASP A 1 213 ? -7.860 6.430 12.153 1.00 98.25 213 ASP A N 1
ATOM 1701 C CA . ASP A 1 213 ? -6.577 6.562 11.438 1.00 98.25 213 ASP A CA 1
ATOM 1702 C C . ASP A 1 213 ? -6.253 5.341 10.555 1.00 98.25 213 ASP A C 1
ATOM 1704 O O . ASP A 1 213 ? -5.824 5.489 9.406 1.00 98.25 213 ASP A O 1
ATOM 1708 N N . ALA A 1 214 ? -6.457 4.121 11.069 1.00 98.25 214 ALA A N 1
ATOM 1709 C CA . ALA A 1 214 ? -6.230 2.888 10.313 1.00 98.25 214 ALA A CA 1
ATOM 1710 C C . ALA A 1 214 ? -7.234 2.723 9.158 1.00 98.25 214 ALA A C 1
ATOM 1712 O O . ALA A 1 214 ? -6.851 2.329 8.050 1.00 98.25 214 ALA A O 1
ATOM 1713 N N . ASN A 1 215 ? -8.508 3.055 9.390 1.00 97.81 215 ASN A N 1
ATOM 1714 C CA . ASN A 1 215 ? -9.538 3.041 8.352 1.00 97.81 215 ASN A CA 1
ATOM 1715 C C . ASN A 1 215 ? -9.263 4.102 7.275 1.00 97.81 215 ASN A C 1
ATOM 1717 O O . ASN A 1 215 ? -9.367 3.801 6.085 1.00 97.81 215 ASN A O 1
ATOM 1721 N N . ASP A 1 216 ? -8.837 5.302 7.664 1.00 98.00 216 ASP A N 1
ATOM 1722 C CA . ASP A 1 216 ? -8.495 6.388 6.746 1.00 98.00 216 ASP A CA 1
ATOM 1723 C C . ASP A 1 216 ? -7.257 6.050 5.908 1.00 98.00 216 ASP A C 1
ATOM 1725 O O . ASP A 1 216 ? -7.232 6.316 4.703 1.00 98.00 216 ASP A O 1
ATOM 1729 N N . ALA A 1 217 ? -6.233 5.432 6.508 1.00 97.31 217 ALA A N 1
ATOM 1730 C CA . ALA A 1 217 ? -5.064 4.944 5.778 1.00 97.31 217 ALA A CA 1
ATOM 1731 C C . ALA A 1 217 ? -5.453 3.882 4.737 1.00 97.31 217 ALA A C 1
ATOM 1733 O O . ALA A 1 217 ? -5.003 3.940 3.592 1.00 97.31 217 ALA A O 1
ATOM 1734 N N . CYS A 1 218 ? -6.354 2.960 5.089 1.00 96.50 218 CYS A N 1
ATOM 1735 C CA . CYS A 1 218 ? -6.897 1.987 4.141 1.00 96.50 218 CYS A CA 1
ATOM 1736 C C . CYS A 1 218 ? -7.693 2.677 3.022 1.00 96.50 218 CYS A C 1
ATOM 1738 O O . CYS A 1 218 ? -7.492 2.383 1.842 1.00 96.50 218 CYS A O 1
ATOM 1740 N N . GLY A 1 219 ? -8.530 3.658 3.373 1.00 95.69 219 GLY A N 1
ATOM 1741 C CA . GLY A 1 219 ? -9.271 4.478 2.416 1.00 95.69 219 GLY A CA 1
ATOM 1742 C C . GLY A 1 219 ? -8.354 5.187 1.416 1.00 95.69 219 GLY A C 1
ATOM 1743 O O . GLY A 1 219 ? -8.639 5.176 0.220 1.00 95.69 219 GLY A O 1
ATOM 1744 N N . ARG A 1 220 ? -7.210 5.724 1.868 1.00 95.25 220 ARG A N 1
ATOM 1745 C CA . ARG A 1 220 ? -6.187 6.329 0.993 1.00 95.25 220 ARG A CA 1
ATOM 1746 C C . ARG A 1 220 ? -5.558 5.329 0.023 1.00 95.25 220 ARG A C 1
ATOM 1748 O O . ARG A 1 220 ? -5.244 5.718 -1.100 1.00 95.25 220 ARG A O 1
ATOM 1755 N N . VAL A 1 221 ? -5.354 4.075 0.435 1.00 94.44 221 VAL A N 1
ATOM 1756 C CA . VAL A 1 221 ? -4.843 3.020 -0.459 1.00 94.44 221 VAL A CA 1
ATOM 1757 C C . VAL A 1 221 ? -5.881 2.682 -1.528 1.00 94.44 221 VAL A C 1
ATOM 1759 O O . VAL A 1 221 ? -5.555 2.685 -2.712 1.00 94.44 221 VAL A O 1
ATOM 1762 N N . LEU A 1 222 ? -7.135 2.458 -1.125 1.00 92.75 222 LEU A N 1
ATOM 1763 C CA . LEU A 1 222 ? -8.218 2.093 -2.043 1.00 92.75 222 LEU A CA 1
ATOM 1764 C C . LEU A 1 222 ? -8.569 3.220 -3.023 1.00 92.75 222 LEU A C 1
ATOM 1766 O O . LEU A 1 222 ? -8.858 2.949 -4.182 1.00 92.75 222 LEU A O 1
ATOM 1770 N N . ALA A 1 223 ? -8.507 4.481 -2.586 1.00 93.25 223 ALA A N 1
ATOM 1771 C CA . ALA A 1 223 ? -8.765 5.643 -3.438 1.00 93.25 223 ALA A CA 1
ATOM 1772 C C . ALA A 1 223 ? -7.697 5.866 -4.524 1.00 93.25 223 ALA A C 1
ATOM 1774 O O . ALA A 1 223 ? -7.930 6.634 -5.452 1.00 93.25 223 ALA A O 1
ATOM 1775 N N . ALA A 1 224 ? -6.524 5.238 -4.401 1.00 90.00 224 ALA A N 1
ATOM 1776 C CA . ALA A 1 224 ? -5.445 5.328 -5.381 1.00 90.00 224 ALA A CA 1
ATOM 1777 C C . ALA A 1 224 ? -5.508 4.222 -6.454 1.00 90.00 224 ALA A C 1
ATOM 1779 O O . ALA A 1 224 ? -4.540 4.062 -7.193 1.00 90.00 224 ALA A O 1
ATOM 1780 N N . ASP A 1 225 ? -6.593 3.437 -6.497 1.00 83.94 225 ASP A N 1
ATOM 1781 C CA . ASP A 1 225 ? -6.756 2.238 -7.336 1.00 83.94 225 ASP A CA 1
ATOM 1782 C C . ASP A 1 225 ? -5.644 1.185 -7.149 1.00 83.94 225 ASP A C 1
ATOM 1784 O O . ASP A 1 225 ? -5.484 0.262 -7.952 1.00 83.94 225 ASP A O 1
ATOM 1788 N N . THR A 1 226 ? -4.881 1.280 -6.056 1.00 84.38 226 THR A N 1
ATOM 1789 C CA . THR A 1 226 ? -3.903 0.262 -5.679 1.00 84.38 226 THR A CA 1
ATOM 1790 C C . THR A 1 226 ? -4.666 -0.966 -5.182 1.00 84.38 226 THR A C 1
ATOM 1792 O O . THR A 1 226 ? -5.509 -0.835 -4.283 1.00 84.38 2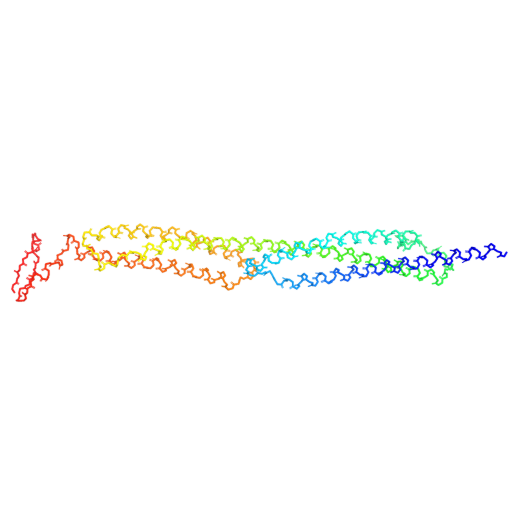26 THR A O 1
ATOM 1795 N N . PRO A 1 227 ? -4.397 -2.174 -5.714 1.00 85.31 227 PRO A N 1
ATOM 1796 C CA . PRO A 1 227 ? -4.984 -3.379 -5.149 1.00 85.31 227 PRO A CA 1
ATOM 1797 C C . PRO A 1 227 ? -4.576 -3.483 -3.677 1.00 85.31 227 PRO A C 1
ATOM 1799 O O . PRO A 1 227 ? -3.504 -3.041 -3.287 1.00 85.31 227 PRO A O 1
ATOM 1802 N N . LEU A 1 228 ? -5.437 -4.047 -2.838 1.00 91.62 228 LEU A N 1
ATOM 1803 C CA . LEU A 1 228 ? -5.100 -4.301 -1.442 1.00 91.62 228 LEU A CA 1
ATOM 1804 C C . LEU A 1 228 ? -5.219 -5.796 -1.194 1.00 91.62 228 LEU A C 1
ATOM 1806 O O . LEU A 1 228 ? -6.283 -6.377 -1.425 1.00 91.62 228 LEU A O 1
ATOM 1810 N N . ASP A 1 229 ? -4.130 -6.402 -0.737 1.00 93.44 229 ASP A N 1
ATOM 1811 C CA . ASP A 1 229 ? -4.079 -7.833 -0.478 1.00 93.44 229 ASP A CA 1
ATOM 1812 C C . ASP A 1 229 ? -4.982 -8.217 0.702 1.00 93.44 229 ASP A C 1
ATOM 1814 O O . ASP A 1 229 ? -5.384 -7.398 1.536 1.00 93.44 229 ASP A O 1
ATOM 1818 N N . GLN A 1 230 ? -5.295 -9.509 0.800 1.00 93.56 230 GLN A N 1
ATOM 1819 C CA . GLN A 1 230 ? -6.197 -10.016 1.833 1.00 93.56 230 GLN A CA 1
ATOM 1820 C C . GLN A 1 230 ? -5.654 -9.802 3.255 1.00 93.56 230 GLN A C 1
ATOM 1822 O O . GLN A 1 230 ? -6.431 -9.624 4.190 1.00 93.56 230 GLN A O 1
ATOM 1827 N N . HIS A 1 231 ? -4.331 -9.821 3.438 1.00 92.44 231 HIS A N 1
ATOM 1828 C CA . HIS A 1 231 ? -3.727 -9.743 4.766 1.00 92.44 231 HIS A CA 1
ATOM 1829 C C . HIS A 1 231 ? -3.986 -8.393 5.471 1.00 92.44 231 HIS A C 1
ATOM 1831 O O . HIS A 1 231 ? -4.581 -8.426 6.551 1.00 92.44 231 HIS A O 1
ATOM 1837 N N . PRO A 1 232 ? -3.665 -7.220 4.882 1.00 91.88 232 PRO A N 1
ATOM 1838 C CA . PRO A 1 232 ? -4.027 -5.927 5.473 1.00 91.88 232 PRO A CA 1
ATOM 1839 C C . PRO A 1 232 ? -5.537 -5.749 5.687 1.00 91.88 232 PRO A C 1
ATOM 1841 O O . PRO A 1 232 ? -5.955 -5.193 6.701 1.00 91.88 232 PRO A O 1
ATOM 1844 N N . ARG A 1 233 ? -6.372 -6.265 4.771 1.00 94.19 233 ARG A N 1
ATOM 1845 C CA . ARG A 1 233 ? -7.840 -6.227 4.914 1.00 94.19 233 ARG A CA 1
ATOM 1846 C C . ARG A 1 233 ? -8.306 -6.981 6.155 1.00 94.19 233 ARG A C 1
ATOM 1848 O O . ARG A 1 233 ? -9.013 -6.421 6.983 1.00 94.19 233 ARG A O 1
ATOM 1855 N N . ASN A 1 234 ? -7.831 -8.214 6.329 1.00 96.38 234 ASN A N 1
ATOM 1856 C CA . ASN A 1 234 ? -8.151 -9.025 7.503 1.00 96.38 234 ASN A CA 1
ATOM 1857 C C . ASN A 1 234 ? -7.686 -8.361 8.807 1.00 96.38 234 ASN A C 1
ATOM 1859 O O . ASN A 1 234 ? -8.359 -8.471 9.831 1.00 96.38 234 ASN A O 1
ATOM 1863 N N . GLN A 1 235 ? -6.532 -7.686 8.792 1.00 96.75 235 GLN A N 1
ATOM 1864 C CA . GLN A 1 235 ? -6.046 -6.947 9.956 1.00 96.75 235 GLN A CA 1
ATOM 1865 C C . GLN A 1 235 ? -6.962 -5.771 10.307 1.00 96.75 235 GLN A C 1
ATOM 1867 O O . GLN A 1 235 ? -7.269 -5.582 11.484 1.00 96.75 235 GLN A O 1
ATOM 1872 N N . LEU A 1 236 ? -7.428 -5.018 9.308 1.00 97.12 236 LEU A N 1
ATOM 1873 C CA . LEU A 1 236 ? -8.365 -3.915 9.511 1.00 97.12 236 LEU A CA 1
ATOM 1874 C C . LEU A 1 236 ? -9.721 -4.406 10.036 1.00 97.12 236 LEU A C 1
ATOM 1876 O O . LEU A 1 236 ? -10.242 -3.861 11.010 1.00 97.12 236 LEU A O 1
ATOM 1880 N N . ASP A 1 237 ? -10.260 -5.475 9.449 1.00 97.69 237 ASP A N 1
ATOM 1881 C CA . ASP A 1 237 ? -11.501 -6.103 9.911 1.00 97.69 237 ASP A CA 1
ATOM 1882 C C . ASP A 1 237 ? -11.376 -6.574 11.364 1.00 97.69 237 ASP A C 1
ATOM 1884 O O . ASP A 1 237 ? -12.256 -6.312 12.186 1.00 97.69 237 ASP A O 1
ATOM 1888 N N . SER A 1 238 ? -10.253 -7.211 11.705 1.00 97.88 238 SER A N 1
ATOM 1889 C CA . SER A 1 238 ? -9.948 -7.651 13.069 1.00 97.88 238 SER A CA 1
ATOM 1890 C C . SER A 1 238 ? -9.903 -6.481 14.055 1.00 97.88 238 SER A C 1
ATOM 1892 O O . SER A 1 238 ? -10.540 -6.539 15.107 1.00 97.88 238 SER A O 1
ATOM 1894 N N . VAL A 1 239 ? -9.214 -5.389 13.709 1.00 98.00 239 VAL A N 1
ATOM 1895 C CA . VAL A 1 239 ? -9.152 -4.163 14.523 1.00 98.00 239 VAL A CA 1
ATOM 1896 C C . VAL A 1 239 ? -10.552 -3.590 14.773 1.00 98.00 239 VAL A C 1
ATOM 1898 O O . VAL A 1 239 ? -10.919 -3.334 15.923 1.00 98.00 239 VAL A O 1
ATOM 1901 N N . ASN A 1 240 ? -11.366 -3.458 13.723 1.00 98.31 240 ASN A N 1
ATOM 1902 C CA . ASN A 1 240 ? -12.727 -2.929 13.822 1.00 98.31 240 ASN A CA 1
ATOM 1903 C C . ASN A 1 240 ? -13.639 -3.825 14.682 1.00 98.31 240 ASN A C 1
ATOM 1905 O O . ASN A 1 240 ? -14.389 -3.331 15.532 1.00 98.31 240 ASN A O 1
ATOM 1909 N N . GLN A 1 241 ? -13.556 -5.147 14.505 1.00 98.38 241 GLN A N 1
ATOM 1910 C CA . GLN A 1 241 ? -14.322 -6.114 15.296 1.00 98.38 241 GLN A CA 1
ATOM 1911 C C . GLN A 1 241 ? -13.926 -6.084 16.775 1.00 98.38 241 GLN A C 1
ATOM 1913 O O . GLN A 1 241 ? -14.800 -6.015 17.642 1.00 98.38 241 GLN A O 1
ATOM 1918 N N . ARG A 1 242 ? -12.622 -6.085 17.072 1.00 98.31 242 ARG A N 1
ATOM 1919 C CA . ARG A 1 242 ? -12.077 -6.020 18.437 1.00 98.31 242 ARG A CA 1
ATOM 1920 C C . ARG A 1 242 ? -12.505 -4.751 19.164 1.00 98.31 242 ARG A C 1
ATOM 1922 O O . ARG A 1 242 ? -13.006 -4.814 20.287 1.00 98.31 242 ARG A O 1
ATOM 1929 N N . PHE A 1 243 ? -12.411 -3.603 18.496 1.00 98.50 243 PHE A N 1
ATOM 1930 C CA . PHE A 1 243 ? -12.879 -2.330 19.037 1.00 98.50 243 PHE A CA 1
ATOM 1931 C C . PHE A 1 243 ? -14.375 -2.358 19.393 1.00 98.50 243 PHE A C 1
ATOM 1933 O O . PHE A 1 243 ? -14.777 -1.952 20.490 1.00 98.50 243 PHE A O 1
ATOM 1940 N N . LEU A 1 244 ? -15.218 -2.878 18.494 1.00 98.25 244 LEU A N 1
ATOM 1941 C CA . LEU A 1 244 ? -16.656 -2.991 18.743 1.00 98.25 244 LEU A CA 1
ATOM 1942 C C . LEU A 1 244 ? -16.970 -3.978 19.880 1.00 98.25 244 LEU A C 1
ATOM 1944 O O . LEU A 1 244 ? -17.859 -3.713 20.701 1.00 98.25 244 LEU A O 1
ATOM 1948 N N . ALA A 1 245 ? -16.231 -5.086 19.957 1.00 97.88 245 ALA A N 1
ATOM 1949 C CA . ALA A 1 245 ? -16.355 -6.072 21.022 1.00 97.88 245 ALA A CA 1
ATOM 1950 C C . ALA A 1 245 ? -16.023 -5.460 22.392 1.00 97.88 245 ALA A C 1
ATOM 1952 O O . ALA A 1 245 ? -16.829 -5.587 23.315 1.00 97.88 245 ALA A O 1
ATOM 1953 N N . LEU A 1 246 ? -14.922 -4.709 22.511 1.00 97.81 246 LEU A N 1
ATOM 1954 C CA . LEU A 1 246 ? -14.554 -3.980 23.733 1.00 97.81 246 LEU A CA 1
ATOM 1955 C C . LEU A 1 246 ? -15.643 -3.003 24.180 1.00 97.81 246 LEU A C 1
ATOM 1957 O O . LEU A 1 246 ? -16.067 -3.024 25.339 1.00 97.81 246 LEU A O 1
ATOM 1961 N N . LYS A 1 247 ? -16.142 -2.168 23.257 1.00 97.81 247 LYS A N 1
ATOM 1962 C CA . LYS A 1 247 ? -17.231 -1.220 23.551 1.00 97.81 247 LYS A CA 1
ATOM 1963 C C . LYS A 1 247 ? -18.471 -1.936 24.073 1.00 97.81 247 LYS A C 1
ATOM 1965 O O . LYS A 1 247 ? -19.098 -1.483 25.032 1.00 97.81 247 LYS A O 1
ATOM 1970 N N . THR A 1 248 ? -18.820 -3.056 23.450 1.00 98.00 248 THR A N 1
ATOM 1971 C CA . THR A 1 248 ? -19.983 -3.858 23.835 1.00 98.00 248 THR A CA 1
ATOM 1972 C C . THR A 1 248 ? -19.779 -4.496 25.207 1.00 98.00 248 THR A C 1
ATOM 1974 O O . THR A 1 248 ? -20.648 -4.362 26.070 1.00 98.00 248 THR A O 1
ATOM 1977 N N . ALA A 1 249 ? -18.619 -5.110 25.451 1.00 96.94 249 ALA A N 1
ATOM 1978 C CA . ALA A 1 249 ? -18.279 -5.748 26.719 1.00 96.94 249 ALA A CA 1
ATOM 1979 C C . ALA A 1 249 ? -18.328 -4.756 27.892 1.00 96.94 249 ALA A C 1
ATOM 1981 O O . ALA A 1 249 ? -18.972 -5.025 28.909 1.00 96.94 249 ALA A O 1
ATOM 1982 N N . LEU A 1 250 ? -17.732 -3.570 27.733 1.00 97.50 250 LEU A N 1
ATOM 1983 C CA . LEU A 1 250 ? -17.754 -2.533 28.768 1.00 97.50 250 LEU A CA 1
ATOM 1984 C C . LEU A 1 250 ? -19.152 -1.949 28.988 1.00 97.50 250 LEU A C 1
ATOM 1986 O O . LEU A 1 250 ? -19.529 -1.681 30.130 1.00 97.50 250 LEU A O 1
ATOM 1990 N N . ARG A 1 251 ? -19.966 -1.807 27.935 1.00 97.44 251 ARG A N 1
ATOM 1991 C CA . ARG A 1 251 ? -21.367 -1.379 28.072 1.00 97.44 251 ARG A CA 1
ATOM 1992 C C . ARG A 1 251 ? -22.192 -2.392 28.866 1.00 97.44 251 ARG A C 1
ATOM 1994 O O . ARG A 1 251 ? -22.954 -1.997 29.749 1.00 97.44 251 ARG A O 1
ATOM 2001 N N . VAL A 1 252 ? -22.038 -3.684 28.571 1.00 97.56 252 VAL A N 1
ATOM 2002 C CA . VAL A 1 252 ? -22.715 -4.772 29.297 1.00 97.56 252 VAL A CA 1
ATOM 2003 C C . VAL A 1 252 ? -22.271 -4.790 30.758 1.00 97.56 252 VAL A C 1
ATOM 2005 O O . VAL A 1 252 ? -23.117 -4.784 31.653 1.00 97.56 252 VAL A O 1
ATOM 2008 N N . ARG A 1 253 ? -20.961 -4.715 31.016 1.00 97.44 253 ARG A N 1
ATOM 2009 C CA . ARG A 1 253 ? -20.414 -4.663 32.377 1.00 97.44 253 ARG A CA 1
ATOM 2010 C C . ARG A 1 253 ? -20.914 -3.447 33.160 1.00 97.44 253 ARG A C 1
ATOM 2012 O O . ARG A 1 253 ? -21.305 -3.593 34.314 1.00 97.44 253 ARG A O 1
ATOM 2019 N N . SER A 1 254 ? -20.943 -2.265 32.545 1.00 97.19 254 SER A N 1
ATOM 2020 C CA . SER A 1 254 ? -21.456 -1.039 33.170 1.00 97.19 254 SER A CA 1
ATOM 2021 C C . SER A 1 254 ? -22.933 -1.174 33.561 1.00 97.19 254 SER A C 1
ATOM 2023 O O . SER A 1 254 ? -23.321 -0.810 34.673 1.00 97.19 254 SER A O 1
ATOM 2025 N N . ALA A 1 255 ? -23.757 -1.776 32.694 1.00 96.62 255 ALA A N 1
ATOM 2026 C CA . ALA A 1 255 ? -25.151 -2.072 33.015 1.00 96.62 255 ALA A CA 1
ATOM 2027 C C . ALA A 1 255 ? -25.280 -3.065 34.183 1.00 96.62 255 ALA A C 1
ATOM 2029 O O . ALA A 1 255 ? -26.062 -2.813 35.097 1.00 96.62 255 ALA A O 1
ATOM 2030 N N . ALA A 1 256 ? -24.480 -4.134 34.195 1.00 95.88 256 ALA A N 1
ATOM 2031 C CA . ALA A 1 256 ? -24.462 -5.104 35.288 1.00 95.88 256 ALA A CA 1
ATOM 2032 C C . ALA A 1 256 ? -24.044 -4.466 36.626 1.00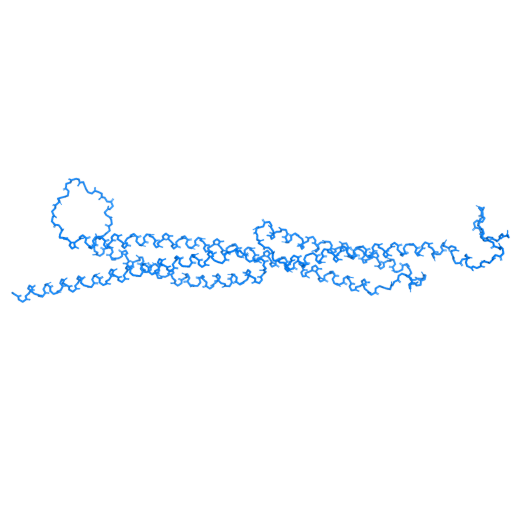 95.88 256 ALA A C 1
ATOM 2034 O O . ALA A 1 256 ? -24.712 -4.671 37.635 1.00 95.88 256 ALA A O 1
ATOM 2035 N N . LEU A 1 257 ? -23.002 -3.625 36.634 1.00 95.75 257 LEU A N 1
ATOM 2036 C CA . LEU A 1 257 ? -22.558 -2.896 37.829 1.00 95.75 257 LEU A CA 1
ATOM 2037 C C . LEU A 1 257 ? -23.614 -1.904 38.332 1.00 95.75 257 LEU A C 1
ATOM 2039 O O . LEU A 1 257 ? -23.819 -1.783 39.538 1.00 95.75 257 LEU A O 1
ATOM 2043 N N . ARG A 1 258 ? -24.307 -1.204 37.427 1.00 93.12 258 ARG A N 1
ATOM 2044 C CA . ARG A 1 258 ? -25.417 -0.306 37.783 1.00 93.12 258 ARG A CA 1
ATOM 2045 C C . ARG A 1 258 ? -26.577 -1.071 38.417 1.00 93.12 258 ARG A C 1
ATOM 2047 O O . ARG A 1 258 ? -27.105 -0.608 39.425 1.00 93.12 258 ARG A O 1
ATOM 2054 N N . ASN A 1 259 ? -26.944 -2.222 37.856 1.00 92.12 259 ASN A N 1
ATOM 2055 C CA . ASN A 1 259 ? -27.998 -3.070 38.410 1.00 92.12 259 ASN A CA 1
ATOM 2056 C C . ASN A 1 259 ? -27.585 -3.602 39.788 1.00 92.12 259 ASN A C 1
ATOM 2058 O O . ASN A 1 259 ? -28.298 -3.367 40.753 1.00 92.12 259 ASN A O 1
ATOM 2062 N N . ALA A 1 260 ? -26.376 -4.156 39.928 1.00 90.75 260 ALA A N 1
ATOM 2063 C CA . ALA A 1 260 ? -25.859 -4.631 41.213 1.00 90.75 260 ALA A CA 1
ATOM 2064 C C . ALA A 1 260 ? -25.822 -3.526 42.290 1.00 90.75 260 ALA A C 1
ATOM 2066 O O . ALA A 1 260 ? -26.175 -3.759 43.441 1.00 90.75 260 ALA A O 1
ATOM 2067 N N . LEU A 1 261 ? -25.447 -2.294 41.929 1.00 87.75 261 LEU A N 1
ATOM 2068 C CA . LEU A 1 261 ? -25.490 -1.151 42.850 1.00 87.75 261 LEU A CA 1
ATOM 2069 C C . LEU A 1 261 ? -26.913 -0.705 43.206 1.00 87.75 261 LEU A C 1
ATOM 2071 O O . LEU A 1 261 ? -27.105 -0.117 44.267 1.00 87.75 261 LEU A O 1
ATOM 2075 N N . THR A 1 262 ? -27.889 -0.941 42.332 1.00 86.56 262 THR A N 1
ATOM 2076 C CA . THR A 1 262 ? -29.302 -0.631 42.595 1.00 86.56 262 THR A CA 1
ATOM 2077 C C . THR A 1 262 ? -29.916 -1.697 43.500 1.00 86.56 262 THR A C 1
ATOM 2079 O O . THR A 1 262 ? -30.574 -1.359 44.480 1.00 86.56 262 THR A O 1
ATOM 2082 N N . ASP A 1 263 ? -29.630 -2.966 43.216 1.00 84.06 263 ASP A N 1
ATOM 2083 C CA . ASP A 1 263 ? -30.208 -4.123 43.901 1.00 84.06 263 ASP A CA 1
ATOM 2084 C C . ASP A 1 263 ? -29.558 -4.394 45.255 1.00 84.06 263 ASP A C 1
ATOM 2086 O O . ASP A 1 263 ? -30.219 -4.910 46.148 1.00 84.06 263 ASP A O 1
ATOM 2090 N N . PHE A 1 264 ? -28.282 -4.041 45.424 1.00 77.38 264 PHE A N 1
ATOM 2091 C CA . PHE A 1 264 ? -27.535 -4.319 46.651 1.00 77.38 264 PHE A CA 1
ATOM 2092 C C . PHE A 1 264 ? -26.866 -3.082 47.276 1.00 77.38 264 PHE A C 1
ATOM 2094 O O . PHE A 1 264 ? -26.115 -3.182 48.245 1.00 77.38 264 PHE A O 1
ATOM 2101 N N . GLY A 1 265 ? -27.113 -1.882 46.747 1.00 67.69 265 GLY A N 1
ATOM 2102 C CA . GLY A 1 265 ? -26.571 -0.648 47.318 1.00 67.69 265 GLY A CA 1
ATOM 2103 C C . GLY A 1 265 ? -27.087 -0.348 48.736 1.00 67.69 265 GLY A C 1
ATOM 2104 O O . GLY A 1 265 ? -28.038 -0.968 49.200 1.00 67.69 265 GLY A O 1
ATOM 2105 N N . PRO A 1 266 ? -26.532 0.663 49.429 1.00 63.03 266 PRO A N 1
ATOM 2106 C CA . PRO A 1 266 ? -26.953 1.040 50.788 1.00 63.03 266 PRO A CA 1
ATOM 2107 C C . PRO A 1 266 ? -28.438 1.415 50.908 1.00 63.03 266 PRO A C 1
ATOM 2109 O O . PRO A 1 266 ? -29.007 1.365 51.990 1.00 63.03 266 PRO A O 1
ATOM 2112 N N . SER A 1 267 ? -29.047 1.826 49.794 1.00 60.31 267 SER A N 1
ATOM 2113 C CA . SER A 1 267 ? -30.470 2.161 49.684 1.00 60.31 267 SER A CA 1
ATOM 2114 C C . SER A 1 267 ? -31.344 0.961 49.311 1.00 60.31 267 SER A C 1
ATOM 2116 O O . SER A 1 267 ? -32.562 1.095 49.244 1.00 60.31 267 SER A O 1
ATOM 2118 N N . SER A 1 268 ? -30.737 -0.187 49.012 1.00 63.97 268 SER A N 1
ATOM 2119 C CA . SER A 1 268 ? -31.453 -1.395 48.632 1.00 63.97 268 SER A CA 1
ATOM 2120 C C . SER A 1 268 ? -31.881 -2.171 49.876 1.00 63.97 268 SER A C 1
ATOM 2122 O O . SER A 1 268 ? -31.100 -2.412 50.795 1.00 63.97 268 SER A O 1
ATOM 2124 N N . GLU A 1 269 ? -33.140 -2.589 49.904 1.00 65.00 269 GLU A N 1
ATOM 2125 C CA . GLU A 1 269 ? -33.678 -3.431 50.976 1.00 65.00 269 GLU A CA 1
ATOM 2126 C C . GLU A 1 269 ? -33.646 -4.924 50.614 1.00 65.00 269 GLU A C 1
ATOM 2128 O O . GLU A 1 269 ? -34.237 -5.761 51.293 1.00 65.00 269 GLU A O 1
ATOM 2133 N N . HIS A 1 270 ? -32.966 -5.275 49.523 1.00 62.28 270 HIS A N 1
ATOM 2134 C CA . HIS A 1 270 ? -33.031 -6.597 48.904 1.00 62.28 270 HIS A CA 1
ATOM 2135 C C . HIS A 1 270 ? -32.452 -7.706 49.798 1.00 62.28 270 HIS A C 1
ATOM 2137 O O . HIS A 1 270 ? -32.884 -8.856 49.705 1.00 62.28 270 HIS A O 1
ATOM 2143 N N . PHE A 1 271 ? -31.539 -7.358 50.715 1.00 60.06 271 PHE A N 1
ATOM 2144 C CA . PHE A 1 271 ? -31.018 -8.279 51.732 1.00 60.06 271 PHE A CA 1
ATOM 2145 C C . PHE A 1 271 ? -32.084 -8.688 52.766 1.00 60.06 271 PHE A C 1
ATOM 2147 O O . PHE A 1 271 ? -32.021 -9.790 53.306 1.00 60.06 271 PHE A O 1
ATOM 2154 N N . LEU A 1 272 ? -33.089 -7.838 53.011 1.00 61.53 272 LEU A N 1
ATOM 2155 C CA . LEU A 1 272 ? -34.138 -8.080 54.008 1.00 61.53 272 LEU A CA 1
ATOM 2156 C C . LEU A 1 272 ? -35.234 -9.021 53.496 1.00 61.53 272 LEU A C 1
ATOM 2158 O O . LEU A 1 272 ? -35.959 -9.602 54.299 1.00 61.53 272 LEU A O 1
ATOM 2162 N N . ASN A 1 273 ? -35.347 -9.215 52.179 1.00 61.41 273 ASN A N 1
ATOM 2163 C CA . ASN A 1 273 ? -36.352 -10.105 51.589 1.00 61.41 273 ASN A CA 1
ATOM 2164 C C . ASN A 1 273 ? -36.068 -11.593 51.856 1.00 61.41 273 ASN A C 1
ATOM 2166 O O . ASN A 1 273 ? -37.002 -12.385 51.889 1.00 61.41 273 ASN A O 1
ATOM 2170 N N . GLN A 1 274 ? -34.806 -11.983 52.081 1.00 60.66 274 GLN A N 1
ATOM 2171 C CA . GLN A 1 274 ? -34.449 -13.354 52.482 1.00 60.66 274 GLN A CA 1
ATOM 2172 C C . GLN A 1 274 ? -34.614 -13.603 53.989 1.00 60.66 274 GLN A C 1
ATOM 2174 O O . GLN A 1 274 ? -34.542 -14.744 54.434 1.00 60.66 274 GLN A O 1
ATOM 2179 N N . SER A 1 275 ? -34.820 -12.553 54.788 1.00 64.50 275 SER A N 1
ATOM 2180 C CA . SER A 1 275 ? -34.928 -12.651 56.249 1.00 64.50 275 SER A CA 1
ATOM 2181 C C . SER A 1 275 ? -36.343 -12.970 56.744 1.00 64.50 275 SER A C 1
ATOM 2183 O O . SER A 1 275 ? -36.561 -13.000 57.953 1.00 64.50 275 SER A O 1
ATOM 2185 N N . VAL A 1 276 ? -37.305 -13.193 55.842 1.00 71.06 276 VAL A N 1
ATOM 2186 C CA . VAL A 1 276 ? -38.716 -13.418 56.184 1.00 71.06 276 VAL A CA 1
ATOM 2187 C C . VAL A 1 276 ? -39.203 -14.724 55.569 1.00 71.06 276 VAL A C 1
ATOM 2189 O O . VAL A 1 276 ? -38.989 -14.977 54.386 1.00 71.06 276 VAL A O 1
ATOM 2192 N N . ALA A 1 277 ? -39.859 -15.552 56.381 1.00 76.81 277 ALA A N 1
ATOM 2193 C CA . ALA A 1 277 ? -40.483 -16.801 55.960 1.00 76.81 277 ALA A CA 1
ATOM 2194 C C . ALA A 1 277 ? -42.008 -16.707 56.094 1.00 76.81 277 ALA A C 1
ATOM 2196 O O . ALA A 1 277 ? -42.512 -16.015 56.980 1.00 76.81 277 ALA A O 1
ATOM 2197 N N . LEU A 1 278 ? -42.729 -17.442 55.240 1.00 78.25 278 LEU A N 1
ATOM 2198 C CA . LEU A 1 278 ? -44.192 -17.526 55.286 1.00 78.25 278 LEU A CA 1
ATOM 2199 C C . LEU A 1 278 ? -44.693 -17.941 56.689 1.00 78.25 278 LEU A C 1
ATOM 2201 O O . LEU A 1 278 ? -44.042 -18.769 57.335 1.00 78.25 278 LEU A O 1
ATOM 2205 N N . PRO A 1 279 ? -45.846 -17.416 57.157 1.00 84.00 279 PRO A N 1
ATOM 2206 C CA . PRO A 1 279 ? -46.796 -16.553 56.433 1.00 84.00 279 PRO A CA 1
ATOM 2207 C C . PRO A 1 279 ? -46.354 -15.088 56.300 1.00 84.00 279 PRO A C 1
ATOM 2209 O O . PRO A 1 279 ? -46.867 -14.373 55.449 1.00 84.00 279 PRO A O 1
ATOM 2212 N N . TRP A 1 280 ? -45.350 -14.671 57.069 1.00 78.75 280 TRP A N 1
ATOM 2213 C CA . TRP A 1 280 ? -44.950 -13.277 57.179 1.00 78.75 280 TRP A CA 1
ATOM 2214 C C . TRP A 1 280 ? -44.458 -12.689 55.853 1.00 78.75 280 TRP A C 1
ATOM 2216 O O . TRP A 1 280 ? -43.672 -13.293 55.119 1.00 78.75 280 TRP A O 1
ATOM 2226 N N . GLN A 1 281 ? -44.884 -11.462 55.575 1.00 79.81 281 GLN A N 1
ATOM 2227 C CA . GLN A 1 281 ? -44.405 -10.633 54.478 1.00 79.81 281 GLN A CA 1
ATOM 2228 C C . GLN A 1 281 ? -43.874 -9.312 55.030 1.00 79.81 281 GLN A C 1
ATOM 2230 O O . GLN A 1 281 ? -44.358 -8.778 56.027 1.00 79.81 281 GLN A O 1
ATOM 2235 N N . ARG A 1 282 ? -42.850 -8.762 54.381 1.00 76.69 282 ARG A N 1
ATOM 2236 C CA . ARG A 1 282 ? -42.310 -7.446 54.731 1.00 76.69 282 ARG A CA 1
ATOM 2237 C C . ARG A 1 282 ? -43.038 -6.367 53.935 1.00 76.69 282 ARG A C 1
ATOM 2239 O O . ARG A 1 282 ? -43.207 -6.498 52.726 1.00 76.69 282 ARG A O 1
ATOM 2246 N N . ALA A 1 283 ? -43.412 -5.283 54.598 1.00 77.19 283 ALA A N 1
ATOM 2247 C CA . ALA A 1 283 ? -44.004 -4.101 53.987 1.00 77.19 283 ALA A CA 1
ATOM 2248 C C . ALA A 1 283 ? -43.280 -2.834 54.470 1.00 77.19 283 ALA A C 1
ATOM 2250 O O . ALA A 1 283 ? -42.614 -2.830 55.505 1.00 77.19 283 ALA A O 1
ATOM 2251 N N . ILE A 1 284 ? -43.395 -1.745 53.708 1.00 74.00 284 ILE A N 1
ATOM 2252 C CA . ILE A 1 284 ? -42.815 -0.443 54.063 1.00 74.00 284 ILE A CA 1
ATOM 2253 C C . ILE A 1 284 ? -43.953 0.526 54.328 1.00 74.00 284 ILE A C 1
ATOM 2255 O O . ILE A 1 284 ? -44.907 0.629 53.549 1.00 74.00 284 ILE A O 1
ATOM 2259 N N . SER A 1 285 ? -43.890 1.218 55.460 1.00 78.06 285 SER A N 1
ATOM 2260 C CA . SER A 1 285 ? -44.943 2.153 55.834 1.00 78.06 285 SER A CA 1
ATOM 2261 C C . SER A 1 285 ? -44.857 3.389 54.948 1.00 78.06 285 SER A C 1
ATOM 2263 O O . SER A 1 285 ? -43.810 4.029 54.852 1.00 78.06 285 SER A O 1
ATOM 2265 N N . LYS A 1 286 ? -45.979 3.758 54.318 1.00 76.75 286 LYS A N 1
ATOM 2266 C CA . LYS A 1 286 ? -46.055 4.941 53.444 1.00 76.75 286 LYS A CA 1
ATOM 2267 C C . LYS A 1 286 ? -45.755 6.249 54.187 1.00 76.75 286 LYS A C 1
ATOM 2269 O O . LYS A 1 286 ? -45.392 7.227 53.547 1.00 76.75 286 LYS A O 1
ATOM 2274 N N . THR A 1 287 ? -45.906 6.268 55.513 1.00 78.94 287 THR A N 1
ATOM 2275 C CA . THR A 1 287 ? -45.846 7.492 56.325 1.00 78.94 287 THR A CA 1
ATOM 2276 C C . THR A 1 287 ? -44.447 7.791 56.856 1.00 78.94 287 THR A C 1
ATOM 2278 O O . THR A 1 287 ? -44.032 8.943 56.866 1.00 78.94 287 THR A O 1
ATOM 2281 N N . ASN A 1 288 ? -43.716 6.774 57.316 1.00 82.44 288 ASN A N 1
ATOM 2282 C CA . ASN A 1 288 ? -42.410 6.943 57.967 1.00 82.44 288 ASN A CA 1
ATOM 2283 C C . ASN A 1 288 ? -41.280 6.162 57.282 1.00 82.44 288 ASN A C 1
ATOM 2285 O O . ASN A 1 288 ? -40.154 6.208 57.764 1.00 82.44 288 ASN A O 1
ATOM 2289 N N . GLN A 1 289 ? -41.573 5.459 56.179 1.00 73.56 289 GLN A N 1
ATOM 2290 C CA . GLN A 1 289 ? -40.615 4.656 55.408 1.00 73.56 289 GLN A CA 1
ATOM 2291 C C . GLN A 1 289 ? -39.869 3.608 56.247 1.00 73.56 289 GLN A C 1
ATOM 2293 O O . GLN A 1 289 ? -38.813 3.123 55.851 1.00 73.56 289 GLN A O 1
ATOM 2298 N N . LEU A 1 290 ? -40.428 3.237 57.404 1.00 76.94 290 LEU A N 1
ATOM 2299 C CA . LEU A 1 290 ? -39.872 2.185 58.237 1.00 76.94 290 LEU A CA 1
ATOM 2300 C C . LEU A 1 290 ? -40.385 0.816 57.768 1.00 76.94 290 LEU A C 1
ATOM 2302 O O . LEU A 1 290 ? -41.579 0.680 57.462 1.00 76.94 290 LEU A O 1
ATOM 2306 N N . PRO A 1 291 ? -39.510 -0.201 57.738 1.00 74.69 291 PRO A N 1
ATOM 2307 C CA . PRO A 1 291 ? -39.912 -1.577 57.488 1.00 74.69 291 PRO A CA 1
ATOM 2308 C C . PRO A 1 291 ? -40.792 -2.125 58.612 1.00 74.69 291 PRO A C 1
ATOM 2310 O O . PRO A 1 291 ? -40.495 -1.912 59.787 1.00 74.69 291 PRO A O 1
ATOM 2313 N N . TYR A 1 292 ? -41.826 -2.885 58.265 1.00 81.19 292 TYR A N 1
ATOM 2314 C CA . TYR A 1 292 ? -42.635 -3.658 59.208 1.00 81.19 292 TYR A CA 1
ATOM 2315 C C . TYR A 1 292 ? -43.016 -5.020 58.612 1.00 81.19 292 TYR A C 1
ATOM 2317 O O . TYR A 1 292 ? -42.888 -5.237 57.406 1.00 81.19 292 TYR A O 1
ATOM 2325 N N . TYR A 1 293 ? -43.456 -5.946 59.464 1.00 85.00 293 TYR A N 1
ATOM 2326 C CA . TYR A 1 293 ? -43.916 -7.273 59.054 1.00 85.00 293 TYR A CA 1
ATOM 2327 C C . TYR A 1 293 ? -45.438 -7.353 59.158 1.00 85.00 293 TYR A C 1
ATOM 2329 O O . TYR A 1 293 ? -46.027 -6.837 60.108 1.00 85.00 293 TYR A O 1
ATOM 2337 N N . ILE A 1 294 ? -46.053 -7.983 58.165 1.00 81.88 294 ILE A N 1
ATOM 2338 C CA . ILE A 1 294 ? -47.474 -8.324 58.110 1.00 81.88 294 ILE A CA 1
ATOM 2339 C C . ILE A 1 294 ? -47.600 -9.841 58.005 1.00 81.88 294 ILE A C 1
ATOM 2341 O O . ILE A 1 294 ? -46.709 -10.485 57.454 1.00 81.88 294 ILE A O 1
ATOM 2345 N N . GLU A 1 295 ? -48.662 -10.392 58.577 1.00 75.88 295 GLU A N 1
ATOM 2346 C CA . GLU A 1 295 ? -49.019 -11.813 58.478 1.00 75.88 295 GLU A CA 1
ATOM 2347 C C . GLU A 1 295 ? -49.878 -12.080 57.237 1.00 75.88 295 GLU A C 1
ATOM 2349 O O . GLU A 1 2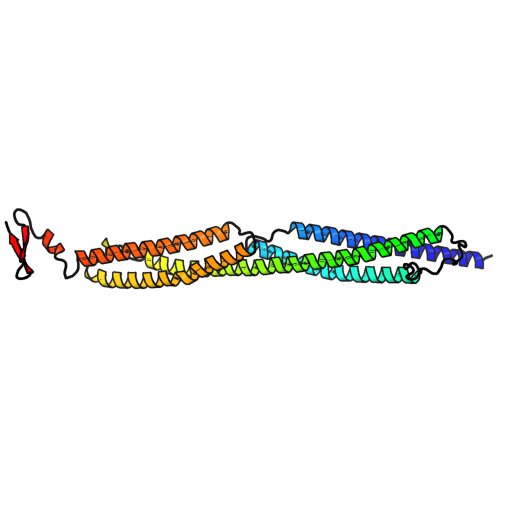95 ? -50.712 -11.203 56.903 1.00 75.88 295 GLU A O 1
#